Protein AF-A0A7W9DJN0-F1 (afdb_monomer)

Sequence (282 aa):
MKTRHIVLIVILVLVIIILGYLPIYLYRDQFDKSVRSNLQADWGTFGDYIGGLLNPFISLLTLLVTSYIAYILFTYESRRDAQSKEEGDVKSFMELYQFFMGIEFRAVRTMAWDILKKAIANDKYRDFIVKENYVSRYIGRQSRADVYREFKGVFYQKDHLIYSQEDNESAFLKQEAFDRNNVDILINFFQLLSFKNVPENYYKICDFYYDTWRPVLYWYATQLENAYLLLEENKRFNNPPNLLEALKKLDERFYKPEILAALKEEKIETHPIILHMQGKSL

Solvent-accessible surface area (backbone atoms only — not comparable to full-atom values): 15943 Å² total; per-residue (Å²): 114,72,69,63,54,53,53,51,51,54,52,51,54,51,52,51,51,48,64,62,45,48,56,57,51,54,49,49,71,76,62,74,60,101,62,85,77,88,52,69,66,62,55,50,55,50,49,51,51,48,45,64,65,45,47,63,55,51,52,51,49,51,48,54,53,50,53,50,52,50,52,53,49,52,54,50,50,56,50,50,53,51,51,53,48,48,54,49,38,43,50,56,49,50,51,51,51,52,47,58,72,29,76,71,39,44,52,35,51,53,34,21,50,53,49,52,38,51,24,63,52,28,69,70,52,31,55,49,61,51,37,66,78,40,76,55,38,72,60,83,55,76,50,73,68,52,53,43,69,69,43,45,77,78,62,61,49,100,84,41,76,85,55,68,57,80,92,45,62,71,60,50,56,52,49,52,53,53,35,48,53,23,38,54,54,52,49,52,48,51,41,56,59,41,68,60,74,56,67,61,67,55,52,73,70,53,82,78,57,52,82,73,45,46,53,59,51,51,51,51,32,49,50,45,50,52,56,40,71,73,33,69,63,27,59,74,76,45,79,81,79,58,55,55,61,24,50,54,52,38,46,67,50,71,41,57,73,74,55,46,56,57,60,71,73,56,59,53,83,72,32,69,71,48,31,50,45,52,71,44,83,131

Structure (mmCIF, N/CA/C/O backbone):
data_AF-A0A7W9DJN0-F1
#
_entry.id   AF-A0A7W9DJN0-F1
#
loop_
_atom_site.group_PDB
_atom_site.id
_atom_site.type_symbol
_atom_site.label_atom_id
_atom_site.label_alt_id
_atom_site.label_comp_id
_atom_site.label_asym_id
_atom_site.label_entity_id
_atom_site.label_seq_id
_atom_site.pdbx_PDB_ins_code
_atom_site.Cartn_x
_atom_site.Cartn_y
_atom_site.Cartn_z
_atom_site.occupancy
_atom_site.B_iso_or_equiv
_atom_site.auth_seq_id
_atom_site.auth_comp_id
_atom_site.auth_asym_id
_atom_site.auth_atom_id
_atom_site.pdbx_PDB_model_num
ATOM 1 N N . MET A 1 1 ? 30.795 -11.910 -30.107 1.00 54.22 1 MET A N 1
ATOM 2 C CA . MET A 1 1 ? 30.567 -10.515 -30.565 1.00 54.22 1 MET A CA 1
ATOM 3 C C . MET A 1 1 ? 31.571 -10.064 -31.631 1.00 54.22 1 MET A C 1
ATOM 5 O O . MET A 1 1 ? 31.130 -9.706 -32.712 1.00 54.22 1 MET A O 1
ATOM 9 N N . LYS A 1 2 ? 32.895 -10.159 -31.407 1.00 60.31 2 LYS A N 1
ATOM 10 C CA . LYS A 1 2 ? 33.940 -9.690 -32.351 1.00 60.31 2 LYS A CA 1
ATOM 11 C C . LYS A 1 2 ? 33.828 -10.225 -33.795 1.00 60.31 2 LYS A C 1
ATOM 13 O O . LYS A 1 2 ? 33.895 -9.435 -34.727 1.00 60.31 2 LYS A O 1
ATOM 18 N N . THR A 1 3 ? 33.568 -11.518 -33.999 1.00 73.38 3 THR A N 1
ATOM 19 C CA . THR A 1 3 ? 33.494 -12.116 -35.351 1.00 73.38 3 THR A CA 1
ATOM 20 C C . THR A 1 3 ? 32.329 -11.585 -36.195 1.00 73.38 3 THR A C 1
ATOM 22 O O . THR A 1 3 ? 32.488 -11.384 -37.393 1.00 73.38 3 THR A O 1
ATOM 25 N N . ARG A 1 4 ? 31.173 -11.284 -35.580 1.00 74.62 4 ARG A N 1
ATOM 26 C CA . ARG A 1 4 ? 30.009 -10.721 -36.294 1.00 74.62 4 ARG A CA 1
ATOM 27 C C . ARG A 1 4 ? 30.281 -9.302 -36.801 1.00 74.62 4 ARG A C 1
ATOM 29 O O . ARG A 1 4 ? 29.871 -8.968 -37.905 1.00 74.62 4 ARG A O 1
ATOM 36 N N . HIS A 1 5 ? 31.009 -8.497 -36.027 1.00 72.44 5 HIS A N 1
ATOM 37 C CA . HIS A 1 5 ? 31.396 -7.149 -36.447 1.00 72.44 5 HIS A CA 1
ATOM 38 C C . HIS A 1 5 ? 32.411 -7.173 -37.596 1.00 72.44 5 HIS A C 1
ATOM 40 O O . HIS A 1 5 ? 32.274 -6.392 -38.529 1.00 72.44 5 HIS A O 1
ATOM 46 N N . ILE A 1 6 ? 33.371 -8.105 -37.579 1.00 79.81 6 ILE A N 1
ATOM 47 C CA . ILE A 1 6 ? 34.353 -8.258 -38.667 1.00 79.81 6 ILE A CA 1
ATOM 48 C C . ILE A 1 6 ? 33.657 -8.635 -39.982 1.00 79.81 6 ILE A C 1
ATOM 50 O O . ILE A 1 6 ? 33.924 -8.022 -41.010 1.00 79.81 6 ILE A O 1
ATOM 54 N N . VAL A 1 7 ? 32.719 -9.586 -39.949 1.00 82.50 7 VAL A N 1
ATOM 55 C CA . VAL A 1 7 ? 31.955 -9.992 -41.142 1.00 82.50 7 VAL A CA 1
ATOM 56 C C . VAL A 1 7 ? 31.132 -8.830 -41.706 1.00 82.50 7 VAL A C 1
ATOM 58 O O . VAL A 1 7 ? 31.141 -8.610 -42.914 1.00 82.50 7 VAL A O 1
ATOM 61 N N . LEU A 1 8 ? 30.475 -8.041 -40.848 1.00 80.19 8 LEU A N 1
ATOM 62 C CA . LEU A 1 8 ? 29.722 -6.856 -41.276 1.00 80.19 8 LEU A CA 1
ATOM 63 C C . LEU A 1 8 ? 30.615 -5.805 -41.945 1.00 80.19 8 LEU A C 1
ATOM 65 O O . LEU A 1 8 ? 30.231 -5.249 -42.969 1.00 80.19 8 LEU A O 1
ATOM 69 N N . ILE A 1 9 ? 31.812 -5.564 -41.402 1.00 77.62 9 ILE A N 1
ATOM 70 C CA . ILE A 1 9 ? 32.779 -4.626 -41.986 1.00 77.62 9 ILE A CA 1
ATOM 71 C C . ILE A 1 9 ? 33.229 -5.108 -43.371 1.00 77.62 9 ILE A C 1
ATOM 73 O O . ILE A 1 9 ? 33.248 -4.318 -44.310 1.00 77.62 9 ILE A O 1
ATOM 77 N N . VAL A 1 10 ? 33.535 -6.400 -43.526 1.00 85.75 10 VAL A N 1
ATOM 78 C CA . VAL A 1 10 ? 33.936 -6.975 -44.823 1.00 85.75 10 VAL A CA 1
ATOM 79 C C . VAL A 1 10 ? 32.818 -6.844 -45.862 1.00 85.75 10 VAL A C 1
ATOM 81 O O . VAL A 1 10 ? 33.082 -6.435 -46.990 1.00 85.75 10 VAL A O 1
ATOM 84 N N . ILE A 1 11 ? 31.566 -7.124 -45.483 1.00 86.50 11 ILE A N 1
ATOM 85 C CA . ILE A 1 11 ? 30.403 -6.958 -46.368 1.00 86.50 11 ILE A CA 1
ATOM 86 C C . ILE A 1 11 ? 30.242 -5.490 -46.781 1.00 86.50 11 ILE A C 1
ATOM 88 O O . ILE A 1 11 ? 30.049 -5.209 -47.961 1.00 86.50 11 ILE A O 1
ATOM 92 N N . LEU A 1 12 ? 30.365 -4.552 -45.838 1.00 81.81 12 LEU A N 1
ATOM 93 C CA . LEU A 1 12 ? 30.246 -3.121 -46.118 1.00 81.81 12 LEU A CA 1
ATOM 94 C C . LEU A 1 12 ? 31.316 -2.647 -47.116 1.00 81.81 12 LEU A C 1
ATOM 96 O O . LEU A 1 12 ? 31.000 -1.934 -48.064 1.00 81.81 12 LEU A O 1
ATOM 100 N N . VAL A 1 13 ? 32.566 -3.090 -46.943 1.00 83.44 13 VAL A N 1
ATOM 101 C CA . VAL A 1 13 ? 33.673 -2.778 -47.861 1.00 83.44 13 VAL A CA 1
ATOM 102 C C . VAL A 1 13 ? 33.399 -3.327 -49.263 1.00 83.44 13 VAL A C 1
ATOM 104 O O . VAL A 1 13 ? 33.579 -2.608 -50.243 1.00 83.44 13 VAL A O 1
ATOM 107 N N . LEU A 1 14 ? 32.909 -4.565 -49.376 1.00 85.94 14 LEU A N 1
ATOM 108 C CA . LEU A 1 14 ? 32.552 -5.159 -50.667 1.00 85.94 14 LEU A CA 1
ATOM 109 C C . LEU A 1 14 ? 31.416 -4.399 -51.359 1.00 85.94 14 LEU A C 1
ATOM 111 O O . LEU A 1 14 ? 31.499 -4.146 -52.557 1.00 85.94 14 LEU A O 1
ATOM 115 N N . VAL A 1 15 ? 30.388 -3.985 -50.613 1.00 84.75 15 VAL A N 1
ATOM 116 C CA . VAL A 1 15 ? 29.284 -3.174 -51.149 1.00 84.75 15 VAL A CA 1
ATOM 117 C C . VAL A 1 15 ? 29.792 -1.828 -51.667 1.00 84.75 15 VAL A C 1
ATOM 119 O O . VAL A 1 15 ? 29.407 -1.425 -52.760 1.00 84.75 15 VAL A O 1
ATOM 122 N N . ILE A 1 16 ? 30.697 -1.161 -50.943 1.00 82.62 16 ILE A N 1
ATOM 123 C CA . ILE A 1 16 ? 31.307 0.103 -51.388 1.00 82.62 16 ILE A CA 1
ATOM 124 C C . ILE A 1 16 ? 32.111 -0.100 -52.678 1.00 82.62 16 ILE A C 1
ATOM 126 O O . ILE A 1 16 ? 31.994 0.703 -53.600 1.00 82.62 16 ILE A O 1
ATOM 130 N N . ILE A 1 17 ? 32.890 -1.182 -52.775 1.00 85.50 17 ILE A N 1
ATOM 131 C CA . ILE A 1 17 ? 33.668 -1.505 -53.981 1.00 85.50 17 ILE A CA 1
ATOM 132 C C . ILE A 1 17 ? 32.739 -1.763 -55.174 1.00 85.50 17 ILE A C 1
ATOM 134 O O . ILE A 1 17 ? 32.971 -1.227 -56.256 1.00 85.50 17 ILE A O 1
ATOM 138 N N . ILE A 1 18 ? 31.671 -2.544 -54.980 1.00 86.38 18 ILE A N 1
ATOM 139 C CA . ILE A 1 18 ? 30.698 -2.863 -56.033 1.00 86.38 18 ILE A CA 1
ATOM 140 C C . ILE A 1 18 ? 29.963 -1.602 -56.486 1.00 86.38 18 ILE A C 1
ATOM 142 O O . ILE A 1 18 ? 29.908 -1.333 -57.684 1.00 86.38 18 ILE A O 1
ATOM 146 N N . LEU A 1 19 ? 29.439 -0.807 -55.549 1.00 82.75 19 LEU A N 1
ATOM 147 C CA . LEU A 1 19 ? 28.748 0.441 -55.867 1.00 82.75 19 LEU A CA 1
ATOM 148 C C . LEU A 1 19 ? 29.693 1.455 -56.517 1.00 82.75 19 LEU A C 1
ATOM 150 O O . LEU A 1 19 ? 29.270 2.157 -57.418 1.00 82.75 19 LEU A O 1
ATOM 154 N N . GLY A 1 20 ? 30.972 1.513 -56.142 1.00 81.56 20 GLY A N 1
ATOM 155 C CA . GLY A 1 20 ? 31.941 2.396 -56.795 1.00 81.56 20 GLY A CA 1
ATOM 156 C C . GLY A 1 20 ? 32.310 1.957 -58.217 1.00 81.56 20 GLY A C 1
ATOM 157 O O . GLY A 1 20 ? 32.465 2.794 -59.104 1.00 81.56 20 GLY A O 1
ATOM 158 N N . TYR A 1 21 ? 32.437 0.649 -58.454 1.00 85.12 21 TYR A N 1
ATOM 159 C CA . TYR A 1 21 ? 32.881 0.105 -59.741 1.00 85.12 21 TYR A CA 1
ATOM 160 C C . TYR A 1 21 ? 31.752 -0.029 -60.771 1.00 85.12 21 TYR A C 1
ATOM 162 O O . TYR A 1 21 ? 31.971 0.209 -61.959 1.00 85.12 21 TYR A O 1
ATOM 170 N N . LEU A 1 22 ? 30.540 -0.385 -60.337 1.00 84.44 22 LEU A N 1
ATOM 171 C CA . LEU A 1 22 ? 29.404 -0.657 -61.222 1.00 84.44 22 LEU A CA 1
ATOM 172 C C . LEU A 1 22 ? 29.040 0.530 -62.143 1.00 84.44 22 LEU A C 1
ATOM 174 O O . LEU A 1 22 ? 28.906 0.307 -63.345 1.00 84.44 22 LEU A O 1
ATOM 178 N N . PRO A 1 23 ? 28.944 1.786 -61.665 1.00 83.62 23 PRO A N 1
ATOM 179 C CA . PRO A 1 23 ? 28.668 2.941 -62.516 1.00 83.62 23 PRO A CA 1
ATOM 180 C C . PRO A 1 23 ? 29.756 3.177 -63.571 1.00 83.62 23 PRO A C 1
ATOM 182 O O . PRO A 1 23 ? 29.447 3.512 -64.712 1.00 83.62 23 PRO A O 1
ATOM 185 N N . ILE A 1 24 ? 31.025 2.957 -63.207 1.00 83.81 24 ILE A N 1
ATOM 186 C CA . ILE A 1 24 ? 32.178 3.084 -64.111 1.00 83.81 24 ILE A CA 1
ATOM 187 C C . ILE A 1 24 ? 32.116 2.007 -65.199 1.00 83.81 24 ILE A C 1
ATOM 189 O O . ILE A 1 24 ? 32.347 2.299 -66.372 1.00 83.81 24 ILE A O 1
ATOM 193 N N . TYR A 1 25 ? 31.785 0.772 -64.817 1.00 85.88 25 TYR A N 1
ATOM 194 C CA . TYR A 1 25 ? 31.609 -0.340 -65.746 1.00 85.88 25 TYR A CA 1
ATOM 195 C C . TYR A 1 25 ? 30.463 -0.076 -66.732 1.00 85.88 25 TYR A C 1
ATOM 197 O O . TYR A 1 25 ? 30.690 -0.128 -67.938 1.00 85.88 25 TYR A O 1
ATOM 205 N N . LEU A 1 26 ? 29.275 0.288 -66.234 1.00 84.19 26 LEU A N 1
ATOM 206 C CA . LEU A 1 26 ? 28.103 0.587 -67.066 1.00 84.19 26 LEU A CA 1
ATOM 207 C C . LEU A 1 26 ? 28.346 1.773 -68.008 1.00 84.19 26 LEU A C 1
ATOM 209 O O . LEU A 1 26 ? 27.919 1.747 -69.158 1.00 84.19 26 LEU A O 1
ATOM 213 N N . TYR A 1 27 ? 29.065 2.802 -67.547 1.00 84.12 27 TYR A N 1
ATOM 214 C CA . TYR A 1 27 ? 29.444 3.929 -68.398 1.00 84.12 27 TYR A CA 1
ATOM 215 C C . TYR A 1 27 ? 30.379 3.493 -69.533 1.00 84.12 27 TYR A C 1
ATOM 217 O O . TYR A 1 27 ? 30.187 3.881 -70.683 1.00 84.12 27 TYR A O 1
ATOM 225 N N . ARG A 1 28 ? 31.389 2.670 -69.225 1.00 82.06 28 ARG A N 1
ATOM 226 C CA . ARG A 1 28 ? 32.335 2.175 -70.230 1.00 82.06 28 ARG A CA 1
ATOM 227 C C . ARG A 1 28 ? 31.662 1.265 -71.258 1.00 82.06 28 ARG A C 1
ATOM 229 O O . ARG A 1 28 ? 31.979 1.383 -72.433 1.00 82.06 28 ARG A O 1
ATOM 236 N N . ASP A 1 29 ? 30.769 0.387 -70.812 1.00 82.50 29 ASP A N 1
ATOM 237 C CA . ASP A 1 29 ? 30.026 -0.536 -71.676 1.00 82.50 29 ASP A CA 1
ATOM 238 C C . ASP A 1 29 ? 29.116 0.216 -72.662 1.00 82.50 29 ASP A C 1
ATOM 240 O O . ASP A 1 29 ? 29.114 -0.061 -73.858 1.00 82.50 29 ASP A O 1
ATOM 244 N N . GLN A 1 30 ? 28.407 1.243 -72.182 1.00 82.00 30 GLN A N 1
ATOM 245 C CA . GLN A 1 30 ? 27.425 1.968 -72.989 1.00 82.00 30 GLN A CA 1
ATOM 246 C C . GLN A 1 30 ? 28.033 3.048 -73.904 1.00 82.00 30 GLN A C 1
ATOM 248 O O . GLN A 1 30 ? 27.465 3.351 -74.955 1.00 82.00 30 GLN A O 1
ATOM 253 N N . PHE A 1 31 ? 29.152 3.670 -73.513 1.00 79.50 31 PHE A N 1
ATOM 254 C CA . PHE A 1 31 ? 29.694 4.870 -74.175 1.00 79.50 31 PHE A CA 1
ATOM 255 C C . PHE A 1 31 ? 31.085 4.677 -74.799 1.00 79.50 31 PHE A C 1
ATOM 257 O O . PHE A 1 31 ? 31.778 5.667 -75.042 1.00 79.50 31 PHE A O 1
ATOM 264 N N . ASP A 1 32 ? 31.491 3.430 -75.061 1.00 64.62 32 ASP A N 1
ATOM 265 C CA . ASP A 1 32 ? 32.843 3.017 -75.462 1.00 64.62 32 ASP A CA 1
ATOM 266 C C . ASP A 1 32 ? 33.505 3.932 -76.516 1.00 64.62 32 ASP A C 1
ATOM 268 O O . ASP A 1 32 ? 33.290 3.842 -77.727 1.00 64.62 32 ASP A O 1
ATOM 272 N N . LYS A 1 33 ? 34.349 4.841 -76.023 1.00 58.53 33 LYS A N 1
ATOM 273 C CA . LYS A 1 33 ? 35.319 5.613 -76.798 1.00 58.53 33 LYS A CA 1
ATOM 274 C C . LYS A 1 33 ? 36.638 5.513 -76.053 1.00 58.53 33 LYS A C 1
ATOM 276 O O . LYS A 1 33 ? 36.805 6.067 -74.971 1.00 58.53 33 LYS A O 1
ATOM 281 N N . SER A 1 34 ? 37.594 4.808 -76.637 1.00 57.84 34 SER A N 1
ATOM 282 C CA . SER A 1 34 ? 38.906 4.470 -76.071 1.00 57.84 34 SER A CA 1
ATOM 283 C C . SER A 1 34 ? 39.867 5.660 -75.868 1.00 57.84 34 SER A C 1
ATOM 285 O O . SER A 1 34 ? 41.070 5.463 -75.696 1.00 57.84 34 SER A O 1
ATOM 287 N N . VAL A 1 35 ? 39.365 6.900 -75.839 1.00 60.56 35 VAL A N 1
ATOM 288 C CA . VAL A 1 35 ? 40.154 8.130 -75.687 1.00 60.56 35 VAL A CA 1
ATOM 289 C C . VAL A 1 35 ? 39.670 8.896 -74.457 1.00 60.56 35 VAL A C 1
ATOM 291 O O . VAL A 1 35 ? 38.504 9.270 -74.364 1.00 60.56 35 VAL A O 1
ATOM 294 N N . ARG A 1 36 ? 40.575 9.146 -73.501 1.00 69.81 36 ARG A N 1
ATOM 295 C CA . ARG A 1 36 ? 40.301 10.026 -72.352 1.00 69.81 36 ARG A CA 1
ATOM 296 C C . ARG A 1 36 ? 39.992 11.432 -72.867 1.00 69.81 36 ARG A C 1
ATOM 298 O O . ARG A 1 36 ? 40.789 11.977 -73.628 1.00 69.81 36 ARG A O 1
ATOM 305 N N . SER A 1 37 ? 38.872 12.020 -72.449 1.00 78.12 37 SER A N 1
ATOM 306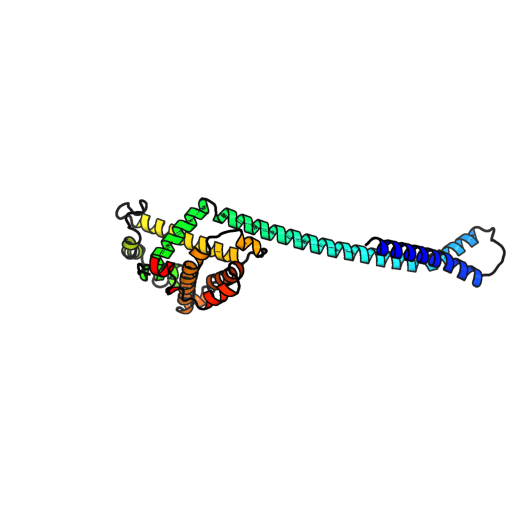 C CA . SER A 1 37 ? 38.567 13.399 -72.834 1.00 78.12 37 SER A CA 1
ATOM 307 C C . SER A 1 37 ? 39.512 14.380 -72.136 1.00 78.12 37 SER A C 1
ATOM 309 O O . SER A 1 37 ? 39.750 14.282 -70.929 1.00 78.12 37 SER A O 1
ATOM 311 N N . ASN A 1 38 ? 40.026 15.339 -72.907 1.00 81.62 38 ASN A N 1
ATOM 312 C CA . ASN A 1 38 ? 40.804 16.475 -72.407 1.00 81.62 38 ASN A CA 1
ATOM 313 C C . ASN A 1 38 ? 39.913 17.688 -72.080 1.00 81.62 38 ASN A C 1
ATOM 315 O O . ASN A 1 38 ? 40.419 18.711 -71.624 1.00 81.62 38 ASN A O 1
ATOM 319 N N . LEU A 1 39 ? 38.600 17.600 -72.328 1.00 84.69 39 LEU A N 1
ATOM 320 C CA . LEU A 1 39 ? 37.647 18.664 -72.033 1.00 84.69 39 LEU A CA 1
ATOM 321 C C . LEU A 1 39 ? 37.071 18.472 -70.629 1.00 84.69 39 LEU A C 1
ATOM 323 O O . LEU A 1 39 ? 36.492 17.437 -70.310 1.00 84.69 39 LEU A O 1
ATOM 327 N N . GLN A 1 40 ? 37.190 19.501 -69.791 1.00 82.56 40 GLN A N 1
ATOM 328 C CA . GLN A 1 40 ? 36.660 19.493 -68.424 1.00 82.56 40 GLN A CA 1
ATOM 329 C C . GLN A 1 40 ? 35.135 19.291 -68.377 1.00 82.56 40 GLN A C 1
ATOM 331 O O . GLN A 1 40 ? 34.634 18.662 -67.449 1.00 82.56 40 GLN A O 1
ATOM 336 N N . ALA A 1 41 ? 34.404 19.797 -69.376 1.00 84.62 41 ALA A N 1
ATOM 337 C CA . ALA A 1 41 ? 32.947 19.676 -69.450 1.00 84.62 41 ALA A CA 1
ATOM 338 C C . ALA A 1 41 ? 32.480 18.207 -69.462 1.00 84.62 41 ALA A C 1
ATOM 340 O O . ALA A 1 41 ? 31.550 17.860 -68.737 1.00 84.62 41 ALA A O 1
ATOM 341 N N . ASP A 1 42 ? 33.183 17.333 -70.189 1.00 81.62 42 ASP A N 1
ATOM 342 C CA . ASP A 1 42 ? 32.839 15.909 -70.297 1.00 81.62 42 ASP A CA 1
ATOM 343 C C . ASP A 1 42 ? 33.010 15.175 -68.957 1.00 81.62 42 ASP A C 1
ATOM 345 O O . ASP A 1 42 ? 32.223 14.293 -68.612 1.00 81.62 42 ASP A O 1
ATOM 349 N N . TRP A 1 43 ? 34.008 15.574 -68.160 1.00 81.75 43 TRP A N 1
ATOM 350 C CA . TRP A 1 43 ? 34.203 15.062 -66.801 1.00 81.75 43 TRP A CA 1
ATOM 351 C C . TRP A 1 43 ? 33.108 15.530 -65.838 1.00 81.75 43 TRP A C 1
ATOM 353 O O . TRP A 1 43 ? 32.740 14.780 -64.935 1.00 81.75 43 TRP A O 1
ATOM 363 N N . GLY A 1 44 ? 32.564 16.734 -66.048 1.00 82.44 44 GLY A N 1
ATOM 364 C CA . GLY A 1 44 ? 31.388 17.225 -65.328 1.00 82.44 44 GLY A CA 1
ATOM 365 C C . GLY A 1 44 ? 30.161 16.355 -65.594 1.00 82.44 44 GLY A C 1
ATOM 366 O O . GLY A 1 44 ? 29.577 15.820 -64.658 1.00 82.44 44 GLY A O 1
ATOM 367 N N . THR A 1 45 ? 29.841 16.105 -66.868 1.00 85.88 45 THR A N 1
ATOM 368 C CA . THR A 1 45 ? 28.704 15.251 -67.258 1.00 85.88 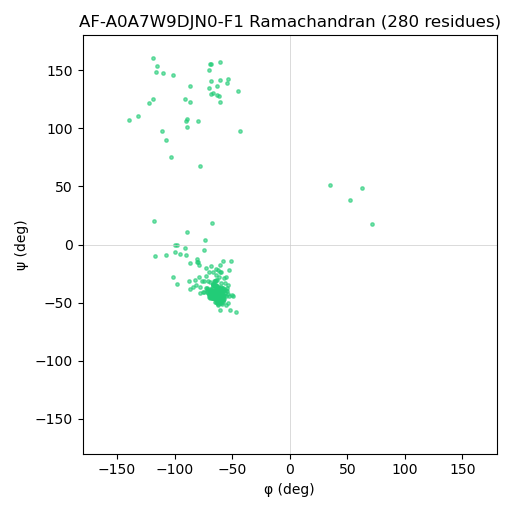45 THR A CA 1
ATOM 369 C C . THR A 1 45 ? 28.867 13.798 -66.799 1.00 85.88 45 THR A C 1
ATOM 371 O O . THR A 1 45 ? 27.898 13.164 -66.381 1.00 85.88 45 THR A O 1
ATOM 374 N N . PHE A 1 46 ? 30.091 13.260 -66.820 1.00 83.50 46 PHE A N 1
ATOM 375 C CA . PHE A 1 46 ? 30.384 11.956 -66.221 1.00 83.50 46 PHE A CA 1
ATOM 376 C C . PHE A 1 46 ? 30.125 11.957 -64.708 1.00 83.50 46 PHE A C 1
ATOM 378 O O . PHE A 1 46 ? 29.477 11.047 -64.193 1.00 83.50 46 PHE A O 1
ATOM 385 N N . GLY A 1 47 ? 30.583 12.992 -63.999 1.00 82.31 47 GLY A N 1
ATOM 386 C CA . GLY A 1 47 ? 30.304 13.182 -62.577 1.00 82.31 47 GLY A CA 1
ATOM 387 C C . GLY A 1 47 ? 28.805 13.220 -62.271 1.00 82.31 47 GLY A C 1
ATOM 388 O O . GLY A 1 47 ? 28.369 12.561 -61.328 1.00 82.31 47 GLY A O 1
ATOM 389 N N . ASP A 1 48 ? 28.015 13.895 -63.108 1.00 86.06 48 ASP A N 1
ATOM 390 C CA . ASP A 1 48 ? 26.555 13.958 -62.979 1.00 86.06 48 ASP A CA 1
ATOM 391 C C . ASP A 1 48 ? 25.890 12.590 -63.187 1.00 86.06 48 ASP A C 1
ATOM 393 O O . ASP A 1 48 ? 24.971 12.238 -62.452 1.00 86.06 48 ASP A O 1
ATOM 397 N N . TYR A 1 49 ? 26.371 11.780 -64.135 1.00 86.50 49 TYR A N 1
ATOM 398 C CA . TYR A 1 49 ? 25.886 10.410 -64.341 1.00 86.50 49 TYR A CA 1
ATOM 399 C C . TYR A 1 49 ? 26.178 9.511 -63.130 1.00 86.50 49 TYR A C 1
ATOM 401 O O . TYR A 1 49 ? 25.282 8.840 -62.613 1.00 86.50 49 TYR A O 1
ATOM 409 N N . ILE A 1 50 ? 27.426 9.523 -62.648 1.00 84.38 50 ILE A N 1
ATOM 410 C CA . ILE A 1 50 ? 27.845 8.734 -61.483 1.00 84.38 50 ILE A CA 1
ATOM 411 C C . ILE A 1 50 ? 27.074 9.185 -60.236 1.00 84.38 50 ILE A C 1
ATOM 413 O O . ILE A 1 50 ? 26.544 8.350 -59.504 1.00 84.38 50 ILE A O 1
ATOM 417 N N . GLY A 1 51 ? 26.968 10.497 -60.016 1.00 81.88 51 GLY A N 1
ATOM 418 C CA . GLY A 1 51 ? 26.205 11.084 -58.919 1.00 81.88 51 GLY A CA 1
ATOM 419 C C . GLY A 1 51 ? 24.715 10.758 -59.013 1.00 81.88 51 GLY A C 1
ATOM 420 O O . GLY A 1 51 ? 24.121 10.336 -58.027 1.00 81.88 51 GLY A O 1
ATOM 421 N N . GLY A 1 52 ? 24.116 10.865 -60.198 1.00 84.38 52 GLY A N 1
ATOM 422 C CA . GLY A 1 52 ? 22.715 10.520 -60.442 1.00 84.38 52 GLY A CA 1
ATOM 423 C C . GLY A 1 52 ? 22.402 9.051 -60.159 1.00 84.38 52 GLY A C 1
ATOM 424 O O . GLY A 1 52 ? 21.344 8.752 -59.607 1.00 84.38 52 GLY A O 1
ATOM 425 N N . LEU A 1 53 ? 23.334 8.142 -60.466 1.00 83.69 53 LEU A N 1
ATOM 426 C CA . LEU A 1 53 ? 23.172 6.716 -60.189 1.00 83.69 53 LEU A CA 1
ATOM 427 C C . LEU A 1 53 ? 23.415 6.379 -58.712 1.00 83.69 53 LEU A C 1
ATOM 429 O O . LEU A 1 53 ? 22.665 5.591 -58.148 1.00 83.69 53 LEU A O 1
ATOM 433 N N . LEU A 1 54 ? 24.434 6.964 -58.075 1.00 84.06 54 LEU A N 1
ATOM 434 C CA . LEU A 1 54 ? 24.823 6.633 -56.698 1.00 84.06 54 LEU A CA 1
ATOM 435 C C . LEU A 1 54 ? 23.986 7.328 -55.627 1.00 84.06 54 LEU A C 1
ATOM 437 O O . LEU A 1 54 ? 23.722 6.723 -54.587 1.00 84.06 54 LEU A O 1
ATOM 441 N N . ASN A 1 55 ? 23.554 8.567 -55.859 1.00 86.12 55 ASN A N 1
ATOM 442 C CA . ASN A 1 55 ? 22.857 9.362 -54.849 1.00 86.12 55 ASN A CA 1
ATOM 443 C C . ASN A 1 55 ? 21.594 8.674 -54.300 1.00 86.12 55 ASN A C 1
ATOM 445 O O . ASN A 1 55 ? 21.464 8.638 -53.080 1.00 86.12 55 ASN A O 1
ATOM 449 N N . PRO A 1 56 ? 20.708 8.051 -55.106 1.00 86.12 56 PRO A N 1
ATOM 450 C CA . PRO A 1 56 ? 19.556 7.319 -54.575 1.00 86.12 56 PRO A CA 1
ATOM 451 C C . PRO A 1 56 ? 19.938 6.180 -53.618 1.00 86.12 56 PRO A C 1
ATOM 453 O O . PRO A 1 56 ? 19.288 5.998 -52.588 1.00 86.12 56 PRO A O 1
ATOM 456 N N . PHE A 1 57 ? 21.015 5.441 -53.912 1.00 81.50 57 PHE A N 1
ATOM 457 C CA . PHE A 1 57 ? 21.505 4.369 -53.037 1.00 81.50 57 PHE A CA 1
ATOM 458 C C . PHE A 1 57 ? 22.141 4.920 -51.767 1.00 81.50 57 PHE A C 1
ATOM 460 O O . PHE A 1 57 ? 21.903 4.379 -50.689 1.00 81.50 57 PHE A O 1
ATOM 467 N N . ILE A 1 58 ? 22.916 6.002 -51.877 1.00 83.94 58 ILE A N 1
ATOM 468 C CA . ILE A 1 58 ? 23.503 6.683 -50.720 1.00 83.94 58 ILE A CA 1
ATOM 469 C C . ILE A 1 58 ? 22.386 7.216 -49.821 1.00 83.94 58 ILE A C 1
ATOM 471 O O . ILE A 1 58 ? 22.398 6.937 -48.629 1.00 83.94 58 ILE A O 1
ATOM 475 N N . SER A 1 59 ? 21.380 7.898 -50.374 1.00 84.50 59 SER A N 1
ATOM 476 C CA . SER A 1 59 ? 20.234 8.406 -49.613 1.00 84.50 59 SER A CA 1
ATOM 477 C C . SER A 1 59 ? 19.437 7.285 -48.944 1.00 84.50 59 SER A C 1
ATOM 479 O O . SER A 1 59 ? 19.090 7.408 -47.769 1.00 84.50 59 SER A O 1
ATOM 481 N N . LEU A 1 60 ? 19.191 6.170 -49.644 1.00 83.19 60 LEU A N 1
ATOM 482 C CA . LEU A 1 60 ? 18.534 4.998 -49.061 1.00 83.19 60 LEU A CA 1
ATOM 483 C C . LEU A 1 60 ? 19.373 4.391 -47.927 1.00 83.19 60 LEU A C 1
ATOM 485 O O . LEU A 1 60 ? 18.837 4.072 -46.868 1.00 83.19 60 LEU A O 1
ATOM 489 N N . LEU A 1 61 ? 20.688 4.268 -48.116 1.00 82.06 61 LEU A N 1
ATOM 490 C CA . LEU A 1 61 ? 21.600 3.764 -47.093 1.00 82.06 61 LEU A CA 1
ATOM 491 C C . LEU A 1 61 ? 21.626 4.685 -45.869 1.00 82.06 61 LEU A C 1
ATOM 493 O O . LEU A 1 61 ? 21.535 4.203 -44.741 1.00 82.06 61 LEU A O 1
ATOM 497 N N . THR A 1 62 ? 21.703 6.000 -46.075 1.00 86.69 62 THR A N 1
ATOM 498 C CA . THR A 1 62 ? 21.644 6.996 -45.003 1.00 86.69 62 THR A CA 1
ATOM 499 C C . THR A 1 62 ? 20.338 6.881 -44.228 1.00 86.69 62 THR A C 1
ATOM 501 O O . THR A 1 62 ? 20.375 6.872 -42.998 1.00 86.69 62 THR A O 1
ATOM 504 N N . LEU A 1 63 ? 19.198 6.732 -44.910 1.00 89.44 63 LEU A N 1
ATOM 505 C CA . LEU A 1 63 ? 17.910 6.507 -44.258 1.00 89.44 63 LEU A CA 1
ATOM 506 C C . LEU A 1 63 ? 17.930 5.230 -43.409 1.00 89.44 63 LEU A C 1
ATOM 508 O O . LEU A 1 63 ? 17.611 5.293 -42.227 1.00 89.44 63 LEU A O 1
ATOM 512 N N . LEU A 1 64 ? 18.370 4.096 -43.966 1.00 83.31 64 LEU A N 1
ATOM 513 C CA . LEU A 1 64 ? 18.430 2.817 -43.247 1.00 83.31 64 LEU A CA 1
ATOM 514 C C . LEU A 1 64 ? 19.332 2.883 -42.009 1.00 83.31 64 LEU A C 1
ATOM 516 O O . LEU A 1 64 ? 18.943 2.424 -40.935 1.00 83.31 64 LEU A O 1
ATOM 520 N N . VAL A 1 65 ? 20.520 3.478 -42.138 1.00 84.94 65 VAL A N 1
ATOM 521 C CA . VAL A 1 65 ? 21.450 3.670 -41.017 1.00 84.94 65 VAL A CA 1
ATOM 522 C C . VAL A 1 65 ? 20.827 4.572 -39.956 1.00 84.94 65 VAL A C 1
ATOM 524 O O . VAL A 1 65 ? 20.872 4.243 -38.773 1.00 84.94 65 VAL A O 1
ATOM 527 N N . THR A 1 66 ? 20.199 5.673 -40.367 1.00 90.50 66 THR A N 1
ATOM 528 C CA . THR A 1 66 ? 19.564 6.623 -39.444 1.00 90.50 66 THR A CA 1
ATOM 529 C C . THR A 1 66 ? 18.395 5.970 -38.707 1.00 90.50 66 THR A C 1
ATOM 531 O O . THR A 1 66 ? 18.314 6.069 -37.485 1.00 90.50 66 THR A O 1
ATOM 534 N N . SER A 1 67 ? 17.535 5.227 -39.410 1.00 88.88 67 SER A N 1
ATOM 535 C CA . SER A 1 67 ? 16.443 4.452 -38.811 1.00 88.88 67 SER A CA 1
ATOM 536 C C . SER A 1 67 ? 16.952 3.379 -37.846 1.00 88.88 67 SER A C 1
ATOM 538 O O . SER A 1 67 ? 16.369 3.188 -36.782 1.00 88.88 67 SER A O 1
ATOM 540 N N . TYR A 1 68 ? 18.057 2.702 -38.169 1.00 87.06 68 TYR A N 1
ATOM 541 C CA . TYR A 1 68 ? 18.665 1.707 -37.285 1.00 87.06 68 TYR A CA 1
ATOM 542 C C . TYR A 1 68 ? 19.247 2.331 -36.009 1.00 87.06 68 TYR A C 1
ATOM 544 O O . TYR A 1 68 ? 19.023 1.814 -34.914 1.00 87.06 68 TYR A O 1
ATOM 552 N N . ILE A 1 69 ? 19.946 3.465 -36.129 1.00 91.44 69 ILE A N 1
ATOM 553 C CA . ILE A 1 69 ? 20.440 4.226 -34.972 1.00 91.44 69 ILE A CA 1
ATOM 554 C C . ILE A 1 69 ? 19.263 4.682 -34.105 1.00 91.44 69 ILE A C 1
ATOM 556 O O . ILE A 1 69 ? 19.300 4.487 -32.892 1.00 91.44 69 ILE A O 1
ATOM 560 N N . ALA A 1 70 ? 18.202 5.219 -34.716 1.00 93.19 70 ALA A N 1
ATOM 561 C CA . ALA A 1 70 ? 16.996 5.6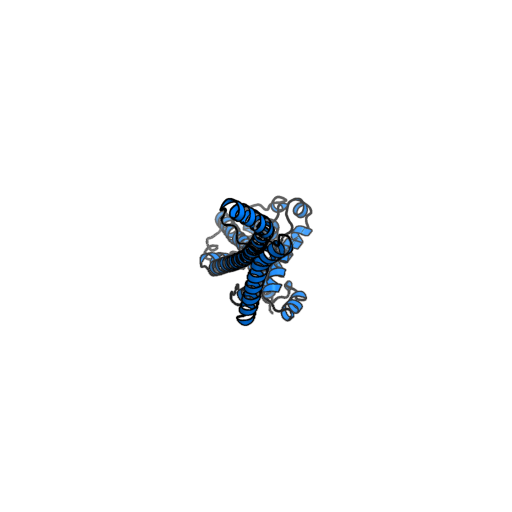35 -34.004 1.00 93.19 70 ALA A CA 1
ATOM 562 C C . ALA A 1 70 ? 16.335 4.462 -33.260 1.00 93.19 70 ALA A C 1
ATOM 564 O O . ALA A 1 70 ? 15.967 4.603 -32.098 1.00 93.19 70 ALA A O 1
ATOM 565 N N . TYR A 1 71 ? 16.252 3.282 -33.883 1.00 93.50 71 TYR A N 1
ATOM 566 C CA . TYR A 1 71 ? 15.732 2.072 -33.243 1.00 93.50 71 TYR A CA 1
ATOM 567 C C . TYR A 1 71 ? 16.576 1.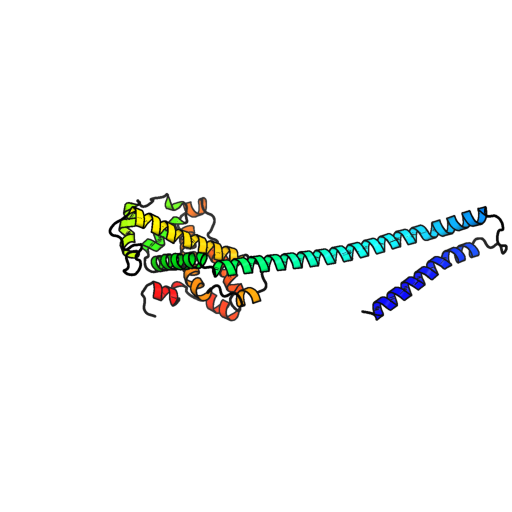626 -32.037 1.00 93.50 71 TYR A C 1
ATOM 569 O O . TYR A 1 71 ? 16.028 1.289 -30.981 1.00 93.50 71 TYR A O 1
ATOM 577 N N . ILE A 1 72 ? 17.909 1.641 -32.165 1.00 92.06 72 ILE A N 1
ATOM 578 C CA . ILE A 1 72 ? 18.810 1.336 -31.043 1.00 92.06 72 ILE A CA 1
ATOM 579 C C . ILE A 1 72 ? 18.609 2.346 -29.914 1.00 92.06 72 ILE A C 1
ATOM 581 O O . ILE A 1 72 ? 18.485 1.935 -28.760 1.00 92.06 72 ILE A O 1
ATOM 585 N N . LEU A 1 73 ? 18.569 3.641 -30.240 1.00 93.12 73 LEU A N 1
ATOM 586 C CA . LEU A 1 73 ? 18.416 4.709 -29.258 1.00 93.12 73 LEU A CA 1
ATOM 587 C C . LEU A 1 73 ? 17.088 4.575 -28.508 1.00 93.12 73 LEU A C 1
ATOM 589 O O . LEU A 1 73 ? 17.093 4.533 -27.283 1.00 93.12 73 LEU A O 1
ATOM 593 N N . PHE A 1 74 ? 15.985 4.374 -29.230 1.00 94.12 74 PHE A N 1
ATOM 594 C CA . PHE A 1 74 ? 14.663 4.141 -28.650 1.00 94.12 74 PHE A CA 1
ATOM 595 C C . PHE A 1 74 ? 14.647 2.935 -27.698 1.00 94.12 74 PHE A C 1
ATOM 597 O O . PHE A 1 74 ? 14.096 2.993 -26.598 1.00 94.12 74 PHE A O 1
ATOM 604 N N . THR A 1 75 ? 15.292 1.834 -28.096 1.00 91.25 75 THR A N 1
ATOM 605 C CA . THR A 1 75 ? 15.392 0.629 -27.259 1.00 91.25 75 THR A CA 1
ATOM 606 C C . THR A 1 75 ? 16.226 0.885 -26.003 1.00 91.25 75 THR A C 1
ATOM 608 O O . THR A 1 75 ? 15.901 0.381 -24.928 1.00 91.25 75 THR A O 1
ATOM 611 N N . TYR A 1 76 ? 17.311 1.650 -26.125 1.00 92.38 76 TYR A N 1
ATOM 612 C CA . TYR A 1 76 ? 18.168 2.015 -25.002 1.00 92.38 76 TYR A CA 1
ATOM 613 C C . TYR A 1 76 ? 17.446 2.937 -24.012 1.00 92.38 76 TYR A C 1
ATOM 615 O O . TYR A 1 76 ? 17.473 2.675 -22.812 1.00 92.38 76 TYR A O 1
ATOM 623 N N . GLU A 1 77 ? 16.753 3.963 -24.508 1.00 92.81 77 GLU A N 1
ATOM 624 C CA . GLU A 1 77 ? 15.946 4.878 -23.694 1.00 92.81 77 GLU A CA 1
ATOM 625 C C . GLU A 1 77 ? 14.831 4.132 -22.964 1.00 92.81 77 GLU A C 1
ATOM 627 O O . GLU A 1 77 ? 14.741 4.229 -21.746 1.00 92.81 77 GLU A O 1
ATOM 632 N N . SER A 1 78 ? 14.087 3.270 -23.662 1.00 92.31 78 SER A N 1
ATOM 633 C CA . SER A 1 78 ? 13.027 2.455 -23.049 1.00 92.31 78 SER A CA 1
ATOM 634 C C . SER A 1 78 ? 13.543 1.583 -21.895 1.00 92.31 78 SER A C 1
ATOM 636 O O . SER A 1 78 ? 12.871 1.426 -20.877 1.00 92.31 78 SER A O 1
ATOM 638 N N . ARG A 1 79 ? 14.751 1.015 -22.028 1.00 92.19 79 ARG A N 1
ATOM 639 C CA . ARG A 1 79 ? 15.389 0.230 -20.955 1.00 92.19 79 ARG A CA 1
ATOM 640 C C . ARG A 1 79 ? 15.831 1.104 -19.789 1.00 92.19 79 ARG A C 1
ATOM 642 O O . ARG A 1 79 ? 15.638 0.714 -18.643 1.00 92.19 79 ARG A O 1
ATOM 649 N N . ARG A 1 80 ? 16.416 2.268 -20.076 1.00 92.62 80 ARG A N 1
ATOM 650 C CA . ARG A 1 80 ? 16.845 3.225 -19.051 1.00 92.62 80 ARG A CA 1
ATOM 651 C C . ARG A 1 80 ? 15.653 3.756 -18.258 1.00 92.62 80 ARG A C 1
ATOM 653 O O . ARG A 1 80 ? 15.741 3.848 -17.041 1.00 92.62 80 ARG A O 1
ATOM 660 N N . ASP A 1 81 ? 14.546 4.056 -18.924 1.00 93.38 81 ASP A N 1
ATOM 661 C CA . ASP A 1 81 ? 13.331 4.556 -18.281 1.00 93.38 81 ASP A CA 1
ATOM 662 C C . ASP A 1 81 ? 12.679 3.471 -17.415 1.00 93.38 81 ASP A C 1
ATOM 664 O O . ASP A 1 81 ? 12.249 3.749 -16.296 1.00 93.38 81 ASP A O 1
ATOM 668 N N . ALA A 1 82 ? 12.676 2.214 -17.879 1.00 90.94 82 ALA A N 1
ATOM 669 C CA . ALA A 1 82 ? 12.243 1.075 -17.070 1.00 90.94 82 ALA A CA 1
ATOM 670 C C . ALA A 1 82 ? 13.114 0.897 -15.814 1.00 90.94 82 ALA A C 1
ATOM 672 O O . ALA A 1 82 ? 12.574 0.748 -14.720 1.00 90.94 82 ALA A O 1
ATOM 673 N N . GLN A 1 83 ? 14.442 0.981 -15.955 1.00 91.00 83 GLN A N 1
ATOM 674 C CA . GLN A 1 83 ? 15.370 0.901 -14.825 1.00 91.00 83 GLN A CA 1
ATOM 675 C C . GLN A 1 83 ? 15.185 2.074 -13.851 1.00 91.00 83 GLN A C 1
ATOM 677 O O . GLN A 1 83 ? 15.106 1.867 -12.646 1.00 91.00 83 GLN A O 1
ATOM 682 N N . SER A 1 84 ? 15.064 3.305 -14.354 1.00 92.00 84 SER A N 1
ATOM 683 C CA . SER A 1 84 ? 14.851 4.488 -13.513 1.00 92.00 84 SER A CA 1
ATOM 684 C C . SER A 1 84 ? 13.521 4.420 -12.759 1.00 92.00 84 SER A C 1
ATOM 686 O O . SER A 1 84 ? 13.449 4.829 -11.599 1.00 92.00 84 SER A O 1
ATOM 688 N N . LYS A 1 85 ? 12.478 3.862 -13.386 1.00 91.62 85 LYS A N 1
ATOM 689 C CA . LYS A 1 85 ? 11.200 3.592 -12.727 1.00 91.62 85 LYS A CA 1
ATOM 690 C C . LYS A 1 85 ? 11.349 2.552 -11.616 1.00 91.62 85 LYS A C 1
ATOM 692 O O . LYS A 1 85 ? 10.864 2.795 -10.518 1.00 91.62 85 LYS A O 1
ATOM 697 N N . GLU A 1 86 ? 12.033 1.440 -11.880 1.00 90.94 86 GLU A N 1
ATOM 698 C CA . GLU A 1 86 ? 12.297 0.401 -10.876 1.00 90.94 86 GLU A CA 1
ATOM 699 C C . GLU A 1 86 ? 13.092 0.956 -9.683 1.00 90.94 86 GLU A C 1
ATOM 701 O O . GLU A 1 86 ? 12.702 0.762 -8.532 1.00 90.94 86 GLU A O 1
ATOM 706 N N . GLU A 1 87 ? 14.156 1.721 -9.940 1.00 91.06 87 GLU A N 1
ATOM 707 C CA . GLU A 1 87 ? 14.936 2.407 -8.903 1.00 91.06 87 GLU A CA 1
ATOM 708 C C . GLU A 1 87 ? 14.066 3.379 -8.087 1.00 91.06 87 GLU A C 1
ATOM 710 O O . GLU A 1 87 ? 14.188 3.449 -6.861 1.00 91.06 87 GLU A O 1
ATOM 715 N N . GLY A 1 88 ? 13.154 4.100 -8.747 1.00 92.31 88 GLY A N 1
ATOM 716 C CA . GLY A 1 88 ? 12.174 4.972 -8.098 1.00 92.31 88 GLY A CA 1
ATOM 717 C C . GLY A 1 88 ? 11.181 4.211 -7.214 1.00 92.31 88 GLY A C 1
ATOM 718 O O . GLY A 1 88 ? 10.938 4.613 -6.071 1.00 92.31 88 GLY A O 1
ATOM 719 N N . ASP A 1 89 ? 10.647 3.090 -7.702 1.00 92.25 89 ASP A N 1
ATOM 720 C CA . ASP A 1 89 ? 9.728 2.226 -6.958 1.00 92.25 89 ASP A CA 1
ATOM 721 C C . ASP A 1 89 ? 10.416 1.664 -5.704 1.00 92.25 89 ASP A C 1
ATOM 723 O O . ASP A 1 89 ? 9.883 1.809 -4.597 1.00 92.25 89 ASP A O 1
ATOM 727 N N . VAL A 1 90 ? 11.638 1.134 -5.851 1.00 93.12 90 VAL A N 1
ATOM 728 C CA . VAL A 1 90 ? 12.474 0.643 -4.744 1.00 93.12 90 VAL A CA 1
ATOM 729 C C . VAL A 1 90 ? 12.766 1.749 -3.737 1.00 93.12 90 VAL A C 1
ATOM 731 O O . VAL A 1 90 ? 12.574 1.548 -2.538 1.00 93.12 90 VAL A O 1
ATOM 734 N N . LYS A 1 91 ? 13.180 2.937 -4.189 1.00 94.06 91 LYS A N 1
ATOM 735 C CA . LYS A 1 91 ? 13.444 4.070 -3.293 1.00 94.06 91 LYS A CA 1
ATOM 736 C C . LYS A 1 91 ? 12.207 4.429 -2.472 1.00 94.06 91 LYS A C 1
ATOM 738 O O . LYS A 1 91 ? 12.296 4.530 -1.251 1.00 94.06 91 LYS A O 1
ATOM 743 N N . SER A 1 92 ? 11.047 4.545 -3.117 1.00 94.25 92 SER A N 1
ATOM 744 C CA . SER A 1 92 ? 9.796 4.882 -2.433 1.00 94.25 92 SER A CA 1
ATOM 745 C C . SER A 1 92 ? 9.347 3.801 -1.437 1.00 94.25 92 SER A C 1
ATOM 747 O O . SER A 1 92 ? 8.728 4.104 -0.419 1.00 94.25 92 SER A O 1
ATOM 749 N N . PHE A 1 93 ? 9.656 2.530 -1.710 1.00 94.69 93 PHE A N 1
ATOM 750 C CA . PHE A 1 93 ? 9.423 1.427 -0.781 1.00 94.69 93 PHE A CA 1
ATOM 751 C C . PHE A 1 93 ? 10.361 1.501 0.429 1.00 94.69 93 PHE A C 1
ATOM 753 O O . PHE A 1 93 ? 9.913 1.343 1.563 1.00 94.69 93 PHE A O 1
ATOM 760 N N . MET A 1 94 ? 11.643 1.799 0.207 1.00 94.44 94 MET A N 1
ATOM 761 C CA . MET A 1 94 ? 12.610 1.979 1.292 1.00 94.44 94 MET A CA 1
ATOM 762 C C . MET A 1 94 ? 12.258 3.179 2.175 1.00 94.44 94 MET A C 1
ATOM 764 O O . MET A 1 94 ? 12.400 3.090 3.391 1.00 94.44 94 MET A O 1
ATOM 768 N N . GLU A 1 95 ? 11.743 4.266 1.598 1.00 93.88 95 GLU A N 1
ATOM 769 C CA . GLU A 1 95 ? 11.216 5.411 2.351 1.00 93.88 95 GLU A CA 1
ATOM 770 C C . GLU A 1 95 ? 10.015 5.011 3.223 1.00 93.88 95 GLU A C 1
ATOM 772 O O . GLU A 1 95 ? 9.974 5.366 4.400 1.00 93.88 95 GLU A O 1
ATOM 777 N N . LEU A 1 96 ? 9.077 4.204 2.702 1.00 94.69 96 LEU A N 1
ATOM 778 C CA . LEU A 1 96 ? 7.979 3.653 3.510 1.00 94.69 96 LEU A CA 1
ATOM 779 C C . LEU A 1 96 ? 8.488 2.767 4.649 1.00 94.69 96 LEU A C 1
ATOM 781 O O . LEU A 1 96 ? 7.980 2.855 5.766 1.00 94.69 96 LEU A O 1
ATOM 785 N N . TYR A 1 97 ? 9.488 1.924 4.389 1.00 94.75 97 TYR A N 1
ATOM 786 C CA . TYR A 1 97 ? 10.094 1.084 5.418 1.00 94.75 97 TYR A CA 1
ATOM 787 C C . TYR A 1 97 ? 10.784 1.915 6.505 1.00 94.75 97 TYR A C 1
ATOM 789 O O . TYR A 1 97 ? 10.551 1.701 7.695 1.00 94.75 97 TYR A O 1
ATOM 797 N N . GLN A 1 98 ? 11.580 2.911 6.115 1.00 93.69 98 GLN A N 1
ATOM 798 C CA . GLN A 1 98 ? 12.220 3.835 7.052 1.00 93.69 98 GLN A CA 1
ATOM 799 C C . GLN A 1 98 ? 11.187 4.597 7.884 1.00 93.69 98 GLN A C 1
ATOM 801 O O . GLN A 1 98 ? 11.341 4.697 9.101 1.00 93.69 98 GLN A O 1
ATOM 806 N N . PHE A 1 99 ? 10.114 5.075 7.250 1.00 93.44 99 PHE A N 1
ATOM 807 C CA . PHE A 1 99 ? 9.004 5.729 7.934 1.00 93.44 99 PHE A CA 1
ATOM 808 C C . PHE A 1 99 ? 8.351 4.797 8.960 1.00 93.44 99 PHE A C 1
ATOM 810 O O . PHE A 1 99 ? 8.231 5.166 10.125 1.00 93.44 99 PHE A O 1
ATOM 817 N N . PHE A 1 100 ? 8.027 3.561 8.571 1.00 94.00 100 PHE A N 1
ATOM 818 C CA . PHE A 1 100 ? 7.425 2.556 9.452 1.00 94.00 100 PHE A CA 1
ATOM 819 C C . PHE A 1 100 ? 8.284 2.238 10.686 1.00 94.00 100 PHE A C 1
ATOM 821 O O . PHE A 1 100 ? 7.776 2.049 11.798 1.00 94.00 100 PHE A O 1
ATOM 828 N N . MET A 1 101 ? 9.603 2.197 10.496 1.00 91.06 101 MET A N 1
ATOM 829 C CA . MET A 1 101 ? 10.575 1.947 11.560 1.00 91.06 101 MET A CA 1
ATOM 830 C C . MET A 1 101 ? 10.870 3.181 12.422 1.00 91.06 101 MET A C 1
ATOM 832 O O . MET A 1 101 ? 11.412 3.042 13.524 1.00 91.06 101 MET A O 1
ATOM 836 N N . GLY A 1 102 ? 10.482 4.370 11.957 1.00 90.81 102 GLY A N 1
ATOM 837 C CA . GLY A 1 102 ? 10.683 5.643 12.636 1.00 90.81 102 GLY A CA 1
ATOM 838 C C . GLY A 1 102 ? 9.999 5.732 14.004 1.00 90.81 102 GLY A C 1
ATOM 839 O O . GLY A 1 102 ? 9.031 5.030 14.309 1.00 90.81 102 GLY A O 1
ATOM 840 N N . ILE A 1 103 ? 10.515 6.630 14.852 1.00 87.75 103 ILE A N 1
ATOM 841 C CA . ILE A 1 103 ? 9.992 6.867 16.210 1.00 87.75 103 ILE A CA 1
ATOM 842 C C . ILE A 1 103 ? 8.547 7.373 16.154 1.00 87.75 103 ILE A C 1
ATOM 844 O O . ILE A 1 103 ? 7.708 6.911 16.923 1.00 87.75 103 ILE A O 1
ATOM 848 N N . GLU A 1 104 ? 8.242 8.267 15.215 1.00 88.25 104 GLU A N 1
ATOM 849 C CA . GLU A 1 104 ? 6.896 8.819 15.036 1.00 88.25 104 GLU A CA 1
ATOM 850 C C . GLU A 1 104 ? 5.888 7.720 14.681 1.00 88.25 104 GLU A C 1
ATOM 852 O O . GLU A 1 104 ? 4.863 7.570 15.345 1.00 88.25 104 GLU A O 1
ATOM 857 N N . PHE A 1 105 ? 6.216 6.862 13.709 1.00 93.31 105 PHE A N 1
ATOM 858 C CA . PHE A 1 105 ? 5.323 5.775 13.307 1.00 93.31 105 PHE A CA 1
ATOM 859 C C . PHE A 1 105 ? 5.248 4.641 14.336 1.00 93.31 105 PHE A C 1
ATOM 861 O O . PHE A 1 105 ? 4.280 3.883 14.378 1.00 93.31 105 PHE A O 1
ATOM 868 N N . ARG A 1 106 ? 6.236 4.517 15.228 1.00 90.00 106 ARG A N 1
ATOM 869 C CA . ARG A 1 106 ? 6.121 3.635 16.395 1.00 90.00 106 ARG A CA 1
ATOM 870 C C . ARG A 1 106 ? 4.953 4.050 17.292 1.00 90.00 106 ARG A C 1
ATOM 872 O O . ARG A 1 106 ? 4.228 3.170 17.740 1.00 90.00 106 ARG A O 1
ATOM 879 N N . ALA A 1 107 ? 4.747 5.348 17.521 1.00 90.31 107 ALA A N 1
ATOM 880 C CA . ALA A 1 107 ? 3.614 5.830 18.311 1.00 90.31 107 ALA A CA 1
ATOM 881 C C . ALA A 1 107 ? 2.277 5.482 17.638 1.00 90.31 107 ALA A C 1
ATOM 883 O O . ALA A 1 107 ? 1.401 4.926 18.299 1.00 90.31 107 ALA A O 1
ATOM 884 N N . VAL A 1 108 ? 2.179 5.695 16.318 1.00 94.56 108 VAL A N 1
ATOM 885 C CA . VAL A 1 108 ? 1.014 5.302 15.502 1.00 94.56 108 VAL A CA 1
ATOM 886 C C . VAL A 1 108 ? 0.701 3.817 15.687 1.00 94.56 108 VAL A C 1
ATOM 888 O O . VAL A 1 108 ? -0.427 3.458 16.010 1.00 94.56 108 VAL A O 1
ATOM 891 N N . ARG A 1 109 ? 1.711 2.948 15.547 1.00 94.31 109 ARG A N 1
ATOM 892 C CA . ARG A 1 109 ? 1.570 1.496 15.732 1.00 94.31 109 ARG A CA 1
ATOM 893 C C . ARG A 1 109 ? 1.080 1.134 17.128 1.00 94.31 109 ARG A C 1
ATOM 895 O O . ARG A 1 109 ? 0.157 0.339 17.248 1.00 94.31 109 ARG A O 1
ATOM 902 N N . THR A 1 110 ? 1.666 1.713 18.172 1.00 93.06 110 THR A N 1
ATOM 903 C CA . THR A 1 110 ? 1.262 1.430 19.556 1.00 93.06 110 THR A CA 1
ATOM 904 C C . THR A 1 110 ? -0.189 1.835 19.814 1.00 93.06 110 THR A C 1
ATOM 906 O O . THR A 1 110 ? -0.946 1.043 20.368 1.00 93.06 110 THR A O 1
ATOM 909 N N . MET A 1 111 ? -0.595 3.032 19.380 1.00 93.38 111 MET A N 1
ATOM 910 C CA . MET A 1 111 ? -1.966 3.529 19.560 1.00 93.38 111 MET A CA 1
ATOM 911 C C . MET A 1 111 ? -2.970 2.707 18.749 1.00 93.38 111 MET A C 1
ATOM 913 O O . MET A 1 111 ? -3.987 2.271 19.282 1.00 93.38 111 MET A O 1
ATOM 917 N N . ALA A 1 112 ? -2.662 2.421 17.482 1.00 96.19 112 ALA A N 1
ATOM 918 C CA . ALA A 1 112 ? -3.518 1.606 16.629 1.00 96.19 112 ALA A CA 1
ATOM 919 C C . ALA A 1 112 ? -3.683 0.179 17.176 1.00 96.19 112 ALA A C 1
ATOM 921 O O . ALA A 1 112 ? -4.795 -0.344 17.201 1.00 96.19 112 ALA A O 1
ATOM 922 N N . TRP A 1 113 ? -2.596 -0.437 17.657 1.00 95.50 113 TRP A N 1
ATOM 923 C CA . TRP A 1 113 ? -2.643 -1.749 18.306 1.00 95.50 113 TRP A CA 1
ATOM 924 C C . TRP A 1 113 ? -3.560 -1.741 19.526 1.00 95.50 113 TRP A C 1
ATOM 926 O O . TRP A 1 113 ? -4.378 -2.642 19.693 1.00 95.50 113 TRP A O 1
ATOM 936 N N . ASP A 1 114 ? -3.437 -0.718 20.369 1.00 93.31 114 ASP A N 1
ATOM 937 C CA . ASP A 1 114 ? -4.231 -0.587 21.583 1.00 93.31 114 ASP A CA 1
ATOM 938 C C . ASP A 1 114 ? -5.732 -0.414 21.286 1.00 93.31 114 ASP A C 1
ATOM 940 O O . ASP A 1 114 ? -6.562 -1.110 21.875 1.00 93.31 114 ASP A O 1
ATOM 944 N N . ILE A 1 115 ? -6.084 0.426 20.306 1.00 95.19 115 ILE A N 1
ATOM 945 C CA . ILE A 1 115 ? -7.471 0.599 19.849 1.00 95.19 115 ILE A CA 1
ATOM 946 C C . ILE A 1 115 ? -8.036 -0.705 19.281 1.00 95.19 115 ILE A C 1
ATOM 948 O O . ILE A 1 115 ? -9.129 -1.123 19.667 1.00 95.19 115 ILE A O 1
ATOM 952 N N . LEU A 1 116 ? -7.293 -1.381 18.400 1.00 96.81 116 LEU A N 1
ATOM 953 C CA . LEU A 1 116 ? -7.740 -2.635 17.789 1.00 96.81 116 LEU A CA 1
ATOM 954 C C . LEU A 1 116 ? -7.888 -3.748 18.830 1.00 96.81 116 LEU A C 1
ATOM 956 O O . LEU A 1 116 ? -8.882 -4.469 18.813 1.00 96.81 116 LEU A O 1
ATOM 960 N N . LYS A 1 117 ? -6.963 -3.843 19.791 1.00 95.19 117 LYS A N 1
ATOM 961 C CA . LYS A 1 117 ? -7.066 -4.769 20.924 1.00 95.19 117 LYS A CA 1
ATOM 962 C C . LYS A 1 117 ? -8.339 -4.517 21.732 1.00 95.19 117 LYS A C 1
ATOM 964 O O . LYS A 1 117 ? -9.061 -5.464 22.036 1.00 95.19 117 LYS A O 1
ATOM 969 N N . LYS A 1 118 ? -8.631 -3.257 22.066 1.00 93.19 118 LYS A N 1
ATOM 970 C CA . LYS A 1 118 ? -9.850 -2.879 22.799 1.00 93.19 118 LYS A CA 1
ATOM 971 C C . LYS A 1 118 ? -11.117 -3.204 22.012 1.00 93.19 118 LYS A C 1
ATOM 973 O O . LYS A 1 118 ? -12.077 -3.692 22.600 1.00 93.19 118 LYS A O 1
ATOM 978 N N . ALA A 1 119 ? -11.114 -2.983 20.699 1.00 95.81 119 ALA A N 1
ATOM 979 C CA . ALA A 1 119 ? -12.233 -3.335 19.831 1.00 95.81 119 ALA A CA 1
ATOM 980 C C . ALA A 1 119 ? -12.448 -4.851 19.755 1.00 95.81 119 ALA A C 1
ATOM 982 O O . ALA A 1 119 ? -13.576 -5.317 19.862 1.00 95.81 119 ALA A O 1
ATOM 983 N N . ILE A 1 120 ? -11.377 -5.636 19.647 1.00 96.12 120 ILE A N 1
ATOM 984 C CA . ILE A 1 120 ? -11.462 -7.103 19.656 1.00 96.12 120 ILE A CA 1
ATOM 985 C C . ILE A 1 120 ? -11.993 -7.626 20.998 1.00 96.12 120 ILE A C 1
ATOM 987 O O . ILE A 1 120 ? -12.741 -8.601 21.024 1.00 96.12 120 ILE A O 1
ATOM 991 N N . ALA A 1 121 ? -11.632 -6.974 22.105 1.00 93.62 121 ALA A N 1
ATOM 992 C CA . ALA A 1 121 ? -12.067 -7.349 23.448 1.00 93.62 121 ALA A CA 1
ATOM 993 C C . ALA A 1 121 ? -13.497 -6.892 23.800 1.00 93.62 121 ALA A C 1
ATOM 995 O O . ALA A 1 121 ? -14.070 -7.384 24.772 1.00 93.62 121 ALA A O 1
ATOM 996 N N . ASN A 1 122 ? -14.068 -5.927 23.070 1.00 94.25 122 ASN A N 1
ATOM 997 C CA . ASN A 1 122 ? -15.345 -5.307 23.413 1.00 94.25 122 ASN A CA 1
ATOM 998 C C . ASN A 1 122 ? -16.211 -5.070 22.168 1.00 94.25 122 ASN A C 1
ATOM 1000 O O . ASN A 1 122 ? -15.987 -4.128 21.409 1.00 94.25 122 ASN A O 1
ATOM 1004 N N . ASP A 1 123 ? -17.261 -5.881 22.024 1.00 94.06 123 ASP A N 1
ATOM 1005 C CA . ASP A 1 123 ? -18.192 -5.841 20.889 1.00 94.06 123 ASP A CA 1
ATOM 1006 C C . ASP A 1 123 ? -18.832 -4.465 20.665 1.00 94.06 123 ASP A C 1
ATOM 1008 O O . ASP A 1 123 ? -18.959 -4.012 19.530 1.00 94.06 123 ASP A O 1
ATOM 1012 N N . LYS A 1 124 ? -19.195 -3.760 21.742 1.00 94.12 124 LYS A N 1
ATOM 1013 C CA . LYS A 1 124 ? -19.807 -2.429 21.638 1.00 94.12 124 LYS A CA 1
ATOM 1014 C C . LYS A 1 124 ? -18.814 -1.402 21.110 1.00 94.12 124 LYS A C 1
ATOM 1016 O O . LYS A 1 124 ? -19.173 -0.554 20.297 1.00 94.12 124 LYS A O 1
ATOM 1021 N N . TYR A 1 125 ? -17.564 -1.483 21.564 1.00 94.62 125 TYR A N 1
ATOM 1022 C CA . TYR A 1 125 ? -16.512 -0.589 21.100 1.00 94.62 125 TYR A CA 1
ATOM 1023 C C . TYR A 1 125 ? -16.097 -0.912 19.660 1.00 94.62 125 TYR A C 1
ATOM 1025 O O . TYR A 1 125 ? -15.909 0.010 18.871 1.00 94.62 125 TYR A O 1
ATOM 1033 N N . ARG A 1 126 ? -16.052 -2.198 19.275 1.00 94.94 126 ARG A N 1
ATOM 1034 C CA . ARG A 1 126 ? -15.926 -2.618 17.868 1.00 94.94 126 ARG A CA 1
ATOM 1035 C C . ARG A 1 126 ? -16.981 -1.944 17.004 1.00 94.94 126 ARG A C 1
ATOM 1037 O O . ARG A 1 126 ? -16.631 -1.289 16.026 1.00 94.94 126 ARG A O 1
ATOM 1044 N N . ASP A 1 127 ? -18.253 -2.109 17.357 1.00 93.38 127 ASP A N 1
ATOM 1045 C CA . ASP A 1 127 ? -19.362 -1.594 16.553 1.00 93.38 127 ASP A CA 1
ATOM 1046 C C . ASP A 1 127 ? -19.290 -0.065 16.440 1.00 93.38 127 ASP A C 1
ATOM 1048 O O . ASP A 1 127 ? -19.518 0.493 15.365 1.00 93.38 127 ASP A O 1
ATOM 1052 N N . PHE A 1 128 ? -18.886 0.610 17.521 1.00 93.25 128 PHE A N 1
ATOM 1053 C CA . PHE A 1 128 ? -18.625 2.046 17.532 1.00 93.25 128 PHE A CA 1
ATOM 1054 C C . PHE A 1 128 ? -17.517 2.455 16.546 1.00 93.25 128 PHE A C 1
ATOM 1056 O O . PHE A 1 128 ? -17.776 3.272 15.659 1.00 93.25 128 PHE A O 1
ATOM 1063 N N . ILE A 1 129 ? -16.308 1.884 16.637 1.00 93.94 129 ILE A N 1
ATOM 1064 C CA . ILE A 1 129 ? -15.193 2.304 15.767 1.00 93.94 129 ILE A CA 1
ATOM 1065 C C . ILE A 1 129 ? -15.435 1.957 14.293 1.00 93.94 129 ILE A C 1
ATOM 1067 O O . ILE A 1 129 ? -15.063 2.723 13.403 1.00 93.94 129 ILE A O 1
ATOM 1071 N N . VAL A 1 130 ? -16.109 0.837 14.020 1.00 94.06 130 VAL A N 1
ATOM 1072 C CA . VAL A 1 130 ? -16.472 0.427 12.660 1.00 94.06 130 VAL A CA 1
ATOM 1073 C C . VAL A 1 130 ? -17.496 1.402 12.088 1.00 94.06 130 VAL A C 1
ATOM 1075 O O . VAL A 1 130 ? -17.317 1.893 10.975 1.00 94.06 130 VAL A O 1
ATOM 1078 N N . LYS A 1 131 ? -18.532 1.762 12.857 1.00 91.69 131 LYS A N 1
ATOM 1079 C CA . LYS A 1 131 ? -19.539 2.746 12.435 1.00 91.69 131 LYS A CA 1
ATOM 1080 C C . LYS A 1 131 ? -18.912 4.105 12.125 1.00 91.69 131 LYS A C 1
ATOM 1082 O O . LYS A 1 131 ? -19.312 4.744 11.155 1.00 91.69 131 LYS A O 1
ATOM 1087 N N . GLU A 1 132 ? -17.909 4.530 12.891 1.00 91.06 132 GLU A N 1
ATOM 1088 C CA . GLU A 1 132 ? -17.223 5.813 12.693 1.00 91.06 132 GLU A CA 1
ATOM 1089 C C . GLU A 1 132 ? -16.525 5.965 11.325 1.00 91.06 132 GLU A C 1
ATOM 1091 O O . GLU A 1 132 ? -16.262 7.102 10.913 1.00 91.06 132 GLU A O 1
ATOM 1096 N N . ASN A 1 133 ? -16.284 4.861 10.605 1.00 91.12 133 ASN A N 1
ATOM 1097 C CA . ASN A 1 133 ? -15.714 4.846 9.251 1.00 91.12 133 ASN A CA 1
ATOM 1098 C C . ASN A 1 133 ? -16.737 5.150 8.142 1.00 91.12 133 ASN A C 1
ATOM 1100 O O . ASN A 1 133 ? -16.357 5.410 6.999 1.00 91.12 133 ASN A O 1
ATOM 1104 N N . TYR A 1 134 ? -18.034 5.145 8.455 1.00 91.88 134 TYR A N 1
ATOM 1105 C CA . TYR A 1 134 ? -19.100 5.270 7.464 1.00 91.88 134 TYR A CA 1
ATOM 1106 C C . TYR A 1 134 ? -19.976 6.502 7.681 1.00 91.88 134 TYR A C 1
ATOM 1108 O O . TYR A 1 134 ? -20.054 7.069 8.771 1.00 91.88 134 TYR A O 1
ATOM 1116 N N . VAL A 1 135 ? -20.699 6.912 6.631 1.00 87.19 135 VAL A N 1
ATOM 1117 C CA . VAL A 1 135 ? -21.661 8.027 6.713 1.00 87.19 135 VAL A CA 1
ATOM 1118 C C . VAL A 1 135 ? -22.818 7.696 7.664 1.00 87.19 135 VAL A C 1
ATOM 1120 O O . VAL A 1 135 ? -23.361 8.592 8.314 1.00 87.19 135 VAL A O 1
ATOM 1123 N N . SER A 1 136 ? -23.141 6.412 7.849 1.00 84.31 136 SER A N 1
ATOM 1124 C CA . SER A 1 136 ? -24.120 5.956 8.846 1.00 84.31 136 SER A CA 1
ATOM 1125 C C . SER A 1 136 ? -23.790 6.366 10.285 1.00 84.31 136 SER A C 1
ATOM 1127 O O . SER A 1 136 ? -24.693 6.369 11.121 1.00 84.31 136 SER A O 1
ATOM 1129 N N . ARG A 1 137 ? -22.566 6.821 10.599 1.00 85.69 137 ARG A N 1
ATOM 1130 C CA . ARG A 1 137 ? -22.254 7.448 11.898 1.00 85.69 137 ARG A CA 1
ATOM 1131 C C . ARG A 1 137 ? -23.145 8.642 12.241 1.00 85.69 137 ARG A C 1
ATOM 1133 O O . ARG A 1 137 ? -23.383 8.914 13.414 1.00 85.69 137 ARG A O 1
ATOM 1140 N N . TYR A 1 138 ? -23.656 9.346 11.230 1.00 86.00 138 TYR A N 1
ATOM 1141 C CA . TYR A 1 138 ? -24.568 10.474 11.419 1.00 86.00 138 TYR A CA 1
ATOM 1142 C C . TYR A 1 138 ? -26.017 10.033 11.679 1.00 86.00 138 TYR A C 1
ATOM 1144 O O . TYR A 1 138 ? -26.818 10.826 12.170 1.00 86.00 138 TYR A O 1
ATOM 1152 N N . ILE A 1 139 ? -26.346 8.765 11.412 1.00 80.69 139 ILE A N 1
ATOM 1153 C CA . ILE A 1 139 ? -27.658 8.171 11.671 1.00 80.69 139 ILE A CA 1
ATOM 1154 C C . ILE A 1 139 ? -27.643 7.605 13.095 1.00 80.69 139 ILE A C 1
ATOM 1156 O O . ILE A 1 139 ? -26.962 6.618 13.390 1.00 80.69 139 ILE A O 1
ATOM 1160 N N . GLY A 1 140 ? -28.357 8.261 14.013 1.00 75.56 140 GLY A N 1
ATOM 1161 C CA . GLY A 1 140 ? -28.351 7.879 15.430 1.00 75.56 140 GLY A CA 1
ATOM 1162 C C . GLY A 1 140 ? -26.962 8.024 16.055 1.00 75.56 140 GLY A C 1
ATOM 1163 O O . GLY A 1 140 ? -26.445 7.080 16.658 1.00 75.56 140 GLY A O 1
ATOM 1164 N N . ARG A 1 141 ? -26.319 9.178 15.835 1.00 80.31 141 ARG A N 1
ATOM 1165 C CA . ARG A 1 141 ? -25.019 9.501 16.430 1.00 80.31 141 ARG A CA 1
ATOM 1166 C C . ARG A 1 141 ? -25.148 9.503 17.954 1.00 80.31 141 ARG A C 1
ATOM 1168 O O . ARG A 1 141 ? -25.952 10.262 18.493 1.00 80.31 141 ARG A O 1
ATOM 1175 N N . GLN A 1 142 ? -24.349 8.680 18.633 1.00 83.38 142 GLN A N 1
ATOM 1176 C CA . GLN A 1 142 ? -24.274 8.696 20.094 1.00 83.38 142 GLN A CA 1
ATOM 1177 C C . GLN A 1 142 ? -23.812 10.076 20.575 1.00 83.38 142 GLN A C 1
ATOM 1179 O O . GLN A 1 142 ? -22.960 10.715 19.943 1.00 83.38 142 GLN A O 1
ATOM 1184 N N . SER A 1 143 ? -24.377 10.554 21.686 1.00 86.12 143 SER A N 1
ATOM 1185 C CA . SER A 1 143 ? -23.896 11.799 22.275 1.00 86.12 143 SER A CA 1
ATOM 1186 C C . SER A 1 143 ? -22.486 11.600 22.840 1.00 86.12 143 SER A C 1
ATOM 1188 O O . SER A 1 143 ? -22.083 10.493 23.193 1.00 86.12 143 SER A O 1
ATOM 1190 N N . ARG A 1 144 ? -21.721 12.690 22.949 1.00 85.88 144 ARG A N 1
ATOM 1191 C CA . ARG A 1 144 ? -20.375 12.682 23.548 1.00 85.88 144 ARG A CA 1
ATOM 1192 C C . ARG A 1 144 ? -20.371 12.081 24.962 1.00 85.88 144 ARG A C 1
ATOM 1194 O O . ARG A 1 144 ? -19.501 11.271 25.278 1.00 85.88 144 ARG A O 1
ATOM 1201 N N . ALA A 1 145 ? -21.394 12.410 25.747 1.00 85.88 145 ALA A N 1
ATOM 1202 C CA . ALA A 1 145 ? -21.582 11.892 27.094 1.00 85.88 145 ALA A CA 1
ATOM 1203 C C . ALA A 1 145 ? -21.875 10.382 27.108 1.00 85.88 145 ALA A C 1
ATOM 1205 O O . ALA A 1 145 ? -21.427 9.687 28.020 1.00 85.88 145 ALA A O 1
ATOM 1206 N N . ASP A 1 146 ? -22.591 9.863 26.103 1.00 88.75 146 ASP A N 1
ATOM 1207 C CA . ASP A 1 146 ? -22.873 8.426 25.989 1.00 88.75 146 ASP A CA 1
ATOM 1208 C C . ASP A 1 146 ? -21.606 7.642 25.644 1.00 88.75 146 ASP A C 1
ATOM 1210 O O . ASP A 1 146 ? -21.312 6.659 26.317 1.00 88.75 146 ASP A O 1
ATOM 1214 N N . VAL A 1 147 ? -20.811 8.125 24.680 1.00 87.56 147 VAL A N 1
ATOM 1215 C CA . VAL A 1 147 ? -19.514 7.521 24.313 1.00 87.56 147 VAL A CA 1
ATOM 1216 C C . VAL A 1 147 ? -18.594 7.452 25.534 1.00 87.56 147 VAL A C 1
ATOM 1218 O O . VAL A 1 147 ? -18.021 6.405 25.832 1.00 87.56 147 VAL A O 1
ATOM 1221 N N . TYR A 1 148 ? -18.486 8.551 26.287 1.00 87.56 148 TYR A N 1
ATOM 1222 C CA . TYR A 1 148 ? -17.688 8.584 27.510 1.00 87.56 148 TYR A CA 1
ATOM 1223 C C . TYR A 1 148 ? -18.197 7.596 28.565 1.00 87.56 148 TYR A C 1
ATOM 1225 O O . TYR A 1 148 ? -17.424 6.806 29.108 1.00 87.56 148 TYR A O 1
ATOM 1233 N N . ARG A 1 149 ? -19.505 7.609 28.846 1.00 88.38 149 ARG A N 1
ATOM 1234 C CA . ARG A 1 149 ? -20.121 6.728 29.845 1.00 88.38 149 ARG A CA 1
ATOM 1235 C C . ARG A 1 149 ? -19.961 5.255 29.484 1.00 88.38 149 ARG A C 1
ATOM 1237 O O . ARG A 1 149 ? -19.729 4.444 30.376 1.00 88.38 149 ARG A O 1
ATOM 1244 N N . GLU A 1 150 ? -20.097 4.924 28.205 1.00 90.62 150 GLU A N 1
ATOM 1245 C CA . GLU A 1 150 ? -20.044 3.553 27.711 1.00 90.62 150 GLU A CA 1
ATOM 1246 C C . GLU A 1 150 ? -18.612 3.010 27.670 1.00 90.62 150 GLU A C 1
ATOM 1248 O O . GLU A 1 150 ? -18.384 1.869 28.073 1.00 90.62 150 GLU A O 1
ATOM 1253 N N . PHE A 1 151 ? -17.636 3.824 27.253 1.00 90.31 151 PHE A N 1
ATOM 1254 C CA . PHE A 1 151 ? -16.289 3.325 26.970 1.00 90.31 151 PHE A CA 1
ATOM 1255 C C . PHE A 1 151 ? -15.218 3.707 27.984 1.00 90.31 151 PHE A C 1
ATOM 1257 O O . PHE A 1 151 ? -14.147 3.106 27.942 1.00 90.31 15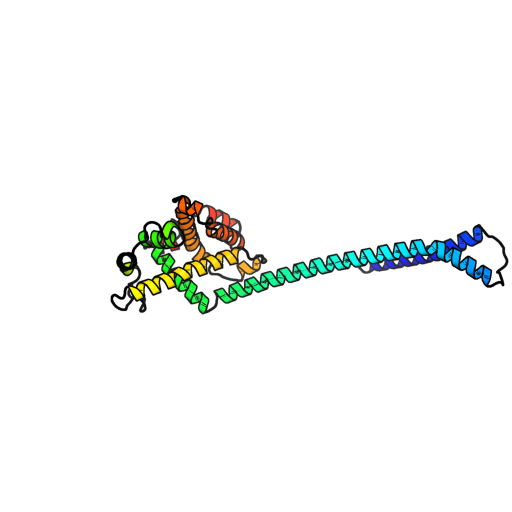1 PHE A O 1
ATOM 1264 N N . LYS A 1 152 ? -15.468 4.599 28.955 1.00 86.25 152 LYS A N 1
ATOM 1265 C CA . LYS A 1 152 ? -14.437 4.926 29.957 1.00 86.25 152 LYS A CA 1
ATOM 1266 C C . LYS A 1 152 ? -13.885 3.674 30.655 1.00 86.25 152 LYS A C 1
ATOM 1268 O O . LYS A 1 152 ? -12.678 3.492 30.730 1.00 86.25 152 LYS A O 1
ATOM 1273 N N . GLY A 1 153 ? -14.731 2.717 31.035 1.00 83.00 153 GLY A N 1
ATOM 1274 C CA . GLY A 1 153 ? -14.266 1.466 31.656 1.00 83.00 153 GLY A CA 1
ATOM 1275 C C . GLY A 1 153 ? -13.322 0.619 30.783 1.00 83.00 153 GLY A C 1
ATOM 1276 O O . GLY A 1 153 ? -12.524 -0.143 31.317 1.00 83.00 153 GLY A O 1
ATOM 1277 N N . VAL A 1 154 ? -13.375 0.771 29.456 1.00 83.62 154 VAL A N 1
ATOM 1278 C CA . VAL A 1 154 ? -12.509 0.053 28.503 1.00 83.62 154 VAL A CA 1
ATOM 1279 C C . VAL A 1 154 ? -11.094 0.646 28.46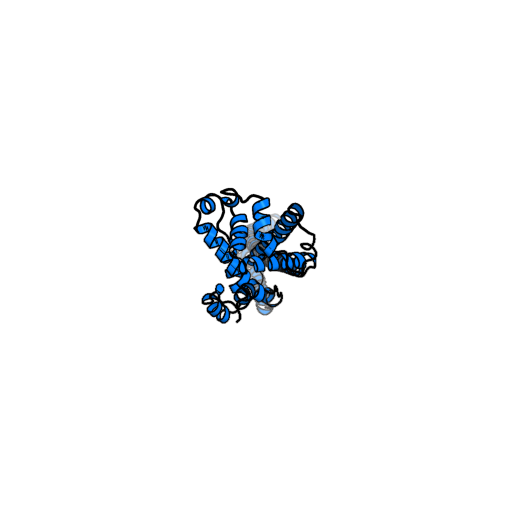8 1.00 83.62 154 VAL A C 1
ATOM 1281 O O . VAL A 1 154 ? -10.123 -0.076 28.250 1.00 83.62 154 VAL A O 1
ATOM 1284 N N . PHE A 1 155 ? -10.963 1.955 28.697 1.00 80.31 155 PHE A N 1
ATOM 1285 C CA . PHE A 1 155 ? -9.698 2.693 28.577 1.00 80.31 155 PHE A CA 1
ATOM 1286 C C . PHE A 1 155 ? -9.011 2.975 29.911 1.00 80.31 155 PHE A C 1
ATOM 1288 O O . PHE A 1 155 ? -7.786 3.060 29.960 1.00 80.31 155 PHE A O 1
ATOM 1295 N N . TYR A 1 156 ? -9.776 3.078 30.997 1.00 68.00 156 TYR A N 1
ATOM 1296 C CA . TYR A 1 156 ? -9.254 3.239 32.351 1.00 68.00 156 TYR A CA 1
ATOM 1297 C C . TYR A 1 156 ? -8.752 1.886 32.892 1.00 68.00 156 TYR A C 1
ATOM 1299 O O . TYR A 1 156 ? -9.318 1.307 33.816 1.00 68.00 156 TYR A O 1
ATOM 1307 N N . GLN A 1 157 ? -7.676 1.365 32.301 1.00 57.03 157 GLN A N 1
ATOM 1308 C CA . GLN A 1 157 ? -6.842 0.330 32.917 1.00 57.03 157 GLN A CA 1
ATOM 1309 C C . GLN A 1 157 ? -5.577 0.981 33.495 1.00 57.03 157 GLN A C 1
ATOM 1311 O O . GLN A 1 157 ? -5.073 1.964 32.952 1.00 57.03 157 GLN A O 1
ATOM 1316 N N . LYS A 1 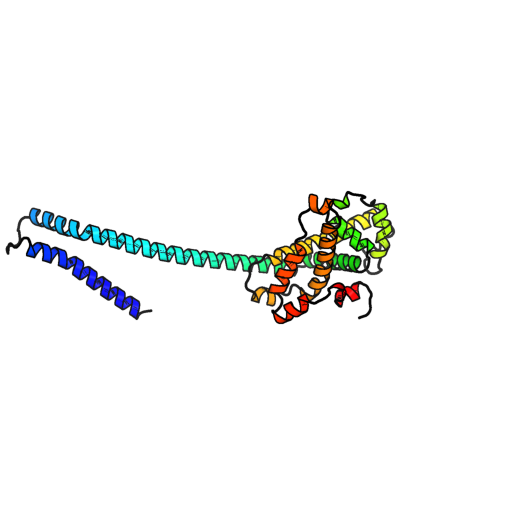158 ? -5.091 0.437 34.621 1.00 45.38 158 LYS A N 1
ATOM 1317 C CA . LYS A 1 158 ? -4.066 0.989 35.538 1.00 45.38 158 LYS A CA 1
ATOM 1318 C C . LYS A 1 158 ? -2.752 1.470 34.893 1.00 45.38 158 LYS A C 1
ATOM 1320 O O . LYS A 1 158 ? -2.004 2.184 35.553 1.00 45.38 158 LYS A O 1
ATOM 1325 N N . ASP A 1 159 ? -2.493 1.116 33.638 1.00 45.06 159 ASP A N 1
ATOM 1326 C CA . ASP A 1 159 ? -1.190 1.264 32.986 1.00 45.06 159 ASP A CA 1
ATOM 1327 C C . ASP A 1 159 ? -1.072 2.501 32.072 1.00 45.06 159 ASP A C 1
ATOM 1329 O O . ASP A 1 159 ? 0.025 2.824 31.618 1.00 45.06 159 ASP A O 1
ATOM 1333 N N . HIS A 1 160 ? -2.160 3.248 31.829 1.00 51.88 160 HIS A N 1
ATOM 1334 C CA . HIS A 1 160 ? -2.120 4.481 31.029 1.00 51.88 160 HIS A CA 1
ATOM 1335 C C . HIS A 1 160 ? -2.364 5.733 31.881 1.00 51.88 160 HIS A C 1
ATOM 1337 O O . HIS A 1 160 ? -3.501 6.153 32.097 1.00 51.88 160 HIS A O 1
ATOM 1343 N N . LEU A 1 161 ? -1.270 6.394 32.280 1.00 51.62 161 LEU A N 1
ATOM 1344 C CA . LEU A 1 161 ? -1.264 7.686 32.991 1.00 51.62 161 LEU A CA 1
ATOM 1345 C C . LEU A 1 161 ? -2.081 8.796 32.292 1.00 51.62 161 LEU A C 1
ATOM 1347 O O . LEU A 1 161 ? -2.490 9.763 32.926 1.00 51.62 161 LEU A O 1
ATOM 1351 N N . ILE A 1 162 ? -2.321 8.666 30.982 1.00 53.56 162 ILE A N 1
ATOM 1352 C CA . ILE A 1 162 ? -3.087 9.636 30.183 1.00 53.56 162 ILE A CA 1
ATOM 1353 C C . ILE A 1 162 ? -4.579 9.572 30.526 1.00 53.56 162 ILE A C 1
ATOM 1355 O O . ILE A 1 162 ? -5.235 10.605 30.635 1.00 53.56 162 ILE A O 1
ATOM 1359 N N . TYR A 1 163 ? -5.103 8.364 30.744 1.00 54.84 163 TYR A N 1
ATOM 1360 C CA . TYR A 1 163 ? -6.486 8.167 31.163 1.00 54.84 163 TYR A CA 1
ATOM 1361 C C . TYR A 1 163 ? -6.624 8.242 32.685 1.00 54.84 163 TYR A C 1
ATOM 1363 O O . TYR A 1 163 ? -7.719 8.456 33.169 1.00 54.84 163 TYR A O 1
ATOM 1371 N N . SER A 1 164 ? -5.543 8.138 33.465 1.00 51.66 164 SER A N 1
ATOM 1372 C CA . SER A 1 164 ? -5.610 8.075 34.933 1.00 51.66 164 SER A CA 1
ATOM 1373 C C . SER A 1 164 ? -5.951 9.392 35.645 1.00 51.66 164 SER A C 1
ATOM 1375 O O . SER A 1 164 ? -5.925 9.418 36.874 1.00 51.66 164 SER A O 1
ATOM 1377 N N . GLN A 1 165 ? -6.235 10.484 34.926 1.00 54.44 165 GLN A N 1
ATOM 1378 C CA . GLN A 1 165 ? -6.786 11.689 35.550 1.00 54.44 165 GLN A CA 1
ATOM 1379 C C . GLN A 1 165 ? -8.314 11.573 35.622 1.00 54.44 165 GLN A C 1
ATOM 1381 O O . GLN A 1 165 ? -8.994 11.333 34.621 1.00 54.44 165 GLN A O 1
ATOM 1386 N N . GLU A 1 166 ? -8.822 11.673 36.848 1.00 54.44 166 GLU A N 1
ATOM 1387 C CA . GLU A 1 166 ? -10.223 11.518 37.238 1.00 54.44 166 GLU A CA 1
ATOM 1388 C C . GLU A 1 166 ? -11.195 12.263 36.300 1.00 54.44 166 GLU A C 1
ATOM 1390 O O . GLU A 1 166 ? -10.992 13.427 35.964 1.00 54.44 166 GLU A O 1
ATOM 1395 N N . ASP A 1 167 ? -12.243 11.553 35.869 1.00 63.47 167 ASP A N 1
ATOM 1396 C CA . ASP A 1 167 ? -13.503 12.056 35.297 1.00 63.47 167 ASP A CA 1
ATOM 1397 C C . ASP A 1 167 ? -13.451 13.328 34.408 1.00 63.47 167 ASP A C 1
ATOM 1399 O O . ASP A 1 167 ? -14.245 14.256 34.564 1.00 63.47 167 ASP A O 1
ATOM 1403 N N . ASN A 1 168 ? -12.570 13.367 33.400 1.00 76.94 168 ASN A N 1
ATOM 1404 C CA . ASN A 1 168 ? -12.591 14.422 32.378 1.00 76.94 168 ASN A CA 1
ATOM 1405 C C . ASN A 1 168 ? -13.104 13.897 31.026 1.00 76.94 168 ASN A C 1
ATOM 1407 O O . ASN A 1 168 ? -12.324 13.475 30.169 1.00 76.94 168 ASN A O 1
ATOM 1411 N N . GLU A 1 169 ? -14.425 13.978 30.815 1.00 83.75 169 GLU A N 1
ATOM 1412 C CA . GLU A 1 169 ? -15.099 13.602 29.557 1.00 83.75 169 GLU A CA 1
ATOM 1413 C C . GLU A 1 169 ? -14.420 14.230 28.327 1.00 83.75 169 GLU A C 1
ATOM 1415 O O . GLU A 1 169 ? -14.183 13.566 27.317 1.00 83.75 169 GLU A O 1
ATOM 1420 N N . SER A 1 170 ? -14.070 15.516 28.405 1.00 85.00 170 SER A N 1
ATOM 1421 C CA . SER A 1 170 ? -13.469 16.238 27.281 1.00 85.00 170 SER A CA 1
ATOM 1422 C C . SER A 1 170 ? -12.079 15.704 26.935 1.00 85.00 170 SER A C 1
ATOM 1424 O O . SER A 1 170 ? -11.759 15.562 25.753 1.00 85.00 170 SER A O 1
ATOM 1426 N N . ALA A 1 171 ? -11.267 15.381 27.946 1.00 83.19 171 ALA A N 1
ATOM 1427 C CA . ALA A 1 171 ? -9.942 14.799 27.752 1.00 83.19 171 ALA A CA 1
ATOM 1428 C C . ALA A 1 171 ? -10.032 13.382 27.174 1.00 83.19 171 ALA A C 1
ATOM 1430 O O . ALA A 1 171 ? -9.369 13.105 26.176 1.00 83.19 171 ALA A O 1
ATOM 1431 N N . PHE A 1 172 ? -10.912 12.534 27.722 1.00 86.81 172 PHE A N 1
ATOM 1432 C CA . PHE A 1 172 ? -11.149 11.186 27.200 1.00 86.81 172 PHE A CA 1
ATOM 1433 C C . PHE A 1 172 ? -11.531 11.221 25.721 1.00 86.81 172 PHE A C 1
ATOM 1435 O O . PHE A 1 172 ? -10.891 10.571 24.906 1.00 86.81 172 PHE A O 1
ATOM 1442 N N . LEU A 1 173 ? -12.534 12.025 25.355 1.00 87.19 173 LEU A N 1
ATOM 1443 C CA . LEU A 1 173 ? -13.034 12.067 23.979 1.00 87.19 173 LEU A CA 1
ATOM 1444 C C . LEU A 1 173 ? -11.999 12.608 22.990 1.00 87.19 173 LEU A C 1
ATOM 1446 O O . LEU A 1 173 ? -12.007 12.226 21.824 1.00 87.19 173 LEU A O 1
ATOM 1450 N N . LYS A 1 174 ? -11.127 13.525 23.429 1.00 87.88 174 LYS A N 1
ATOM 1451 C CA . LYS A 1 174 ? -10.019 14.008 22.597 1.00 87.88 174 LYS A CA 1
ATOM 1452 C C . LYS A 1 174 ? -8.972 12.920 22.394 1.00 87.88 174 LYS A C 1
ATOM 1454 O O . LYS A 1 174 ? -8.526 12.743 21.265 1.00 87.88 174 LYS A O 1
ATOM 1459 N N . GLN A 1 175 ? -8.596 12.222 23.462 1.00 87.81 175 GLN A N 1
ATOM 1460 C CA . GLN A 1 175 ? -7.575 11.184 23.398 1.00 87.81 175 GLN A CA 1
ATOM 1461 C C . GLN A 1 175 ? -8.062 9.964 22.613 1.00 87.81 175 GLN A C 1
ATOM 1463 O O . GLN A 1 175 ? -7.358 9.521 21.718 1.00 87.81 175 GLN A O 1
ATOM 1468 N N . GLU A 1 176 ? -9.279 9.483 22.869 1.00 90.19 176 GLU A N 1
ATOM 1469 C CA . GLU A 1 176 ? -9.866 8.346 22.149 1.00 90.19 176 GLU A CA 1
ATOM 1470 C C . GLU A 1 176 ? -9.949 8.633 20.648 1.00 90.19 176 GLU A C 1
ATOM 1472 O O . GLU A 1 176 ? -9.493 7.826 19.842 1.00 90.19 176 GLU A O 1
ATOM 1477 N N . ALA A 1 177 ? -10.440 9.816 20.263 1.00 90.75 177 ALA A N 1
ATOM 1478 C CA . ALA A 1 177 ? -10.517 10.192 18.858 1.00 90.75 177 ALA A CA 1
ATOM 1479 C C . ALA A 1 177 ? -9.124 10.310 18.220 1.00 90.75 177 ALA A C 1
ATOM 1481 O O . ALA A 1 177 ? -8.936 9.916 17.069 1.00 90.75 177 ALA A O 1
ATOM 1482 N N . PHE A 1 178 ? -8.145 10.846 18.956 1.00 91.81 178 PHE A N 1
ATOM 1483 C CA . PHE A 1 178 ? -6.757 10.921 18.506 1.00 91.81 178 PHE A CA 1
ATOM 1484 C C . PHE A 1 178 ? -6.156 9.524 18.304 1.00 91.81 178 PHE A C 1
ATOM 1486 O O . PHE A 1 178 ? -5.639 9.238 17.226 1.00 91.81 178 PHE A O 1
ATOM 1493 N N . ASP A 1 179 ? -6.276 8.636 19.289 1.00 91.94 179 ASP A N 1
ATOM 1494 C CA . ASP A 1 179 ? -5.768 7.265 19.232 1.00 91.94 179 ASP A CA 1
ATOM 1495 C C . ASP A 1 179 ? -6.443 6.487 18.092 1.00 91.94 179 ASP A C 1
ATOM 1497 O O . ASP A 1 179 ? -5.765 5.840 17.293 1.00 91.94 179 ASP A O 1
ATOM 1501 N N . ARG A 1 180 ? -7.765 6.619 17.935 1.00 93.69 180 ARG A N 1
ATOM 1502 C CA . ARG A 1 180 ? -8.527 5.974 16.859 1.00 93.69 180 ARG A CA 1
ATOM 1503 C C . ARG A 1 180 ? -8.077 6.418 15.470 1.00 93.69 180 ARG A C 1
ATOM 1505 O O . ARG A 1 180 ? -7.930 5.568 14.598 1.00 93.69 180 ARG A O 1
ATOM 1512 N N . ASN A 1 181 ? -7.786 7.702 15.260 1.00 95.19 181 ASN A N 1
ATOM 1513 C CA . ASN A 1 181 ? -7.274 8.187 13.970 1.00 95.19 181 ASN A CA 1
ATOM 1514 C C . ASN A 1 181 ? -5.943 7.516 13.573 1.00 95.19 181 ASN A C 1
ATOM 1516 O O . ASN A 1 181 ? -5.623 7.433 12.388 1.00 95.19 181 ASN A O 1
ATOM 1520 N N . ASN A 1 182 ? -5.164 7.002 14.534 1.00 95.56 182 ASN A N 1
ATOM 1521 C CA . ASN A 1 182 ? -3.938 6.263 14.228 1.00 95.56 182 ASN A CA 1
ATOM 1522 C C . ASN A 1 182 ? -4.217 4.888 13.599 1.00 95.56 182 ASN A C 1
ATOM 1524 O O . ASN A 1 182 ? -3.372 4.389 12.855 1.00 95.56 182 ASN A O 1
ATOM 1528 N N . VAL A 1 183 ? -5.399 4.300 13.824 1.00 96.38 183 VAL A N 1
ATOM 1529 C CA . VAL A 1 183 ? -5.839 3.091 13.108 1.00 96.38 183 VAL A CA 1
ATOM 1530 C C . VAL A 1 183 ? -5.978 3.387 11.617 1.00 96.38 183 VAL A C 1
ATOM 1532 O O . VAL A 1 183 ? -5.462 2.627 10.800 1.00 96.38 183 VAL A O 1
ATOM 1535 N N . ASP A 1 184 ? -6.577 4.522 11.255 1.00 94.62 184 ASP A N 1
ATOM 1536 C CA . ASP A 1 184 ? -6.735 4.925 9.853 1.00 94.62 184 ASP A CA 1
ATOM 1537 C C . ASP A 1 184 ? -5.376 5.174 9.187 1.00 94.62 184 ASP A C 1
ATOM 1539 O O . ASP A 1 184 ? -5.138 4.738 8.059 1.00 94.62 184 ASP A O 1
ATOM 1543 N N . ILE A 1 185 ? -4.443 5.823 9.895 1.00 95.94 185 ILE A N 1
ATOM 1544 C CA . ILE A 1 185 ? -3.067 6.025 9.413 1.00 95.94 185 ILE A CA 1
ATOM 1545 C C . ILE A 1 185 ? -2.385 4.673 9.153 1.00 95.94 185 ILE A C 1
ATOM 1547 O O . ILE A 1 185 ? -1.768 4.487 8.101 1.00 95.94 185 ILE A O 1
ATOM 1551 N N . LEU A 1 186 ? -2.515 3.719 10.078 1.00 96.75 186 LEU A N 1
ATOM 1552 C CA . LEU A 1 186 ? -1.938 2.382 9.938 1.00 96.75 186 LEU A CA 1
ATOM 1553 C C . LEU A 1 186 ? -2.554 1.607 8.760 1.00 96.75 186 LEU A C 1
ATOM 1555 O O . LEU A 1 186 ? -1.834 0.978 7.986 1.00 96.75 186 LEU A O 1
ATOM 1559 N N . ILE A 1 187 ? -3.874 1.667 8.598 1.00 95.94 187 ILE A N 1
ATOM 1560 C CA . ILE A 1 187 ? -4.593 1.018 7.495 1.00 95.94 187 ILE A CA 1
ATOM 1561 C C . ILE A 1 187 ? -4.149 1.592 6.156 1.00 95.94 187 ILE A C 1
ATOM 1563 O O . ILE A 1 187 ? -3.776 0.836 5.258 1.00 95.94 187 ILE A O 1
ATOM 1567 N N . ASN A 1 188 ? -4.117 2.920 6.039 1.00 95.31 188 ASN A N 1
ATOM 1568 C CA . ASN A 1 188 ? -3.658 3.602 4.833 1.00 95.31 188 ASN A CA 1
ATOM 1569 C C . ASN A 1 188 ? -2.211 3.233 4.502 1.00 95.31 188 ASN A C 1
ATOM 1571 O O . ASN A 1 188 ? -1.882 3.024 3.336 1.00 95.31 188 ASN A O 1
ATOM 1575 N N . PHE A 1 189 ? -1.354 3.085 5.515 1.00 96.38 189 PHE A N 1
ATOM 1576 C CA . PHE A 1 189 ? 0.010 2.608 5.323 1.00 96.38 189 PHE A CA 1
ATOM 1577 C C . PHE A 1 189 ? 0.045 1.214 4.672 1.00 96.38 189 PHE A C 1
ATOM 1579 O O . PHE A 1 189 ? 0.701 1.045 3.644 1.00 96.38 189 PHE A O 1
ATOM 1586 N N . PHE A 1 190 ? -0.685 0.228 5.206 1.00 96.44 190 PHE A N 1
ATOM 1587 C CA . PHE A 1 190 ? -0.702 -1.124 4.629 1.00 96.44 190 PHE A CA 1
ATOM 1588 C C . PHE A 1 190 ? -1.361 -1.166 3.245 1.00 96.44 190 PHE A C 1
ATOM 1590 O O . PHE A 1 190 ? -0.906 -1.898 2.364 1.00 96.44 190 PHE A O 1
ATOM 1597 N N . GLN A 1 191 ? -2.376 -0.336 3.005 1.00 95.88 191 GLN A N 1
ATOM 1598 C CA . GLN A 1 191 ? -2.958 -0.185 1.675 1.00 95.88 191 GLN A CA 1
ATOM 1599 C C . GLN A 1 191 ? -1.939 0.366 0.678 1.00 95.88 191 GLN A C 1
ATOM 1601 O O . GLN A 1 191 ? -1.741 -0.236 -0.376 1.00 95.88 191 GLN A O 1
ATOM 1606 N N . LEU A 1 192 ? -1.228 1.444 1.019 1.00 95.12 192 LEU A N 1
ATOM 1607 C CA . LEU A 1 192 ? -0.162 2.001 0.181 1.00 95.12 192 LEU A CA 1
ATOM 1608 C C . LEU A 1 192 ? 0.963 0.988 -0.060 1.00 95.12 192 LEU A C 1
ATOM 1610 O O . LEU A 1 192 ? 1.438 0.859 -1.190 1.00 95.12 192 LEU A O 1
ATOM 1614 N N . LEU A 1 193 ? 1.351 0.230 0.970 1.00 95.31 193 LEU A N 1
ATOM 1615 C CA . LEU A 1 193 ? 2.352 -0.832 0.869 1.00 95.31 193 LEU A CA 1
ATOM 1616 C C . LEU A 1 193 ? 1.933 -1.922 -0.132 1.00 95.31 193 LEU A C 1
ATOM 1618 O O . LEU A 1 193 ? 2.778 -2.418 -0.884 1.00 95.31 193 LEU A O 1
ATOM 1622 N N . SER A 1 194 ? 0.636 -2.251 -0.193 1.00 94.31 194 SER A N 1
ATOM 1623 C CA . SER A 1 194 ? 0.081 -3.259 -1.113 1.00 94.31 194 SER A CA 1
ATOM 1624 C C . SER A 1 194 ? 0.126 -2.848 -2.589 1.00 94.31 194 SER A C 1
ATOM 1626 O O . SER A 1 194 ? 0.047 -3.698 -3.475 1.00 94.31 194 SER A O 1
ATOM 1628 N N . PHE A 1 195 ? 0.290 -1.555 -2.881 1.00 91.19 195 PHE A N 1
ATOM 1629 C CA . PHE A 1 195 ? 0.401 -1.047 -4.250 1.00 91.19 195 PHE A CA 1
ATOM 1630 C C . PHE A 1 195 ? 1.847 -0.880 -4.722 1.00 91.19 195 PHE A C 1
ATOM 1632 O O . PHE A 1 195 ? 2.067 -0.640 -5.908 1.00 91.19 195 PHE A O 1
ATOM 1639 N N . LYS A 1 196 ? 2.849 -1.027 -3.843 1.00 91.62 196 LYS A N 1
ATOM 1640 C CA . LYS A 1 196 ? 4.256 -0.879 -4.243 1.00 91.62 196 LYS A CA 1
ATOM 1641 C C . LYS A 1 196 ? 4.692 -2.005 -5.169 1.00 91.62 196 LYS A C 1
ATOM 1643 O O . LYS A 1 196 ? 4.478 -3.169 -4.865 1.00 91.62 196 LYS A O 1
ATOM 1648 N N . ASN A 1 197 ? 5.291 -1.661 -6.300 1.00 87.69 197 ASN A N 1
ATOM 1649 C CA . ASN A 1 197 ? 5.737 -2.631 -7.290 1.00 87.69 197 ASN A CA 1
ATOM 1650 C C . ASN A 1 197 ? 7.253 -2.811 -7.186 1.00 87.69 197 ASN A C 1
ATOM 1652 O O . ASN A 1 197 ? 8.004 -2.260 -7.983 1.00 87.69 197 ASN A O 1
ATOM 1656 N N . VAL A 1 198 ? 7.696 -3.532 -6.157 1.00 89.38 198 VAL A N 1
ATOM 1657 C CA . VAL A 1 198 ? 9.117 -3.829 -5.943 1.00 89.38 198 VAL A CA 1
ATOM 1658 C C . VAL A 1 198 ? 9.386 -5.326 -6.057 1.00 89.38 198 VAL A C 1
ATOM 1660 O O . VAL A 1 198 ? 8.479 -6.122 -5.792 1.00 89.38 198 VAL A O 1
ATOM 1663 N N . PRO A 1 199 ? 10.616 -5.729 -6.421 1.00 87.62 199 PRO A N 1
ATOM 1664 C CA . PRO A 1 199 ? 11.000 -7.133 -6.434 1.00 87.62 199 PRO A CA 1
ATOM 1665 C C . PRO A 1 199 ? 10.730 -7.832 -5.086 1.00 87.62 199 PRO A C 1
ATOM 1667 O O . PRO A 1 199 ? 10.912 -7.256 -4.013 1.00 87.62 199 PRO A O 1
ATOM 1670 N N . GLU A 1 200 ? 10.300 -9.096 -5.133 1.00 84.75 200 GLU A N 1
ATOM 1671 C CA . GLU A 1 200 ? 9.815 -9.861 -3.968 1.00 84.75 200 GLU A CA 1
ATOM 1672 C C . GLU A 1 200 ? 10.845 -9.962 -2.825 1.00 84.75 200 GLU A C 1
ATOM 1674 O O . GLU A 1 200 ? 10.494 -10.022 -1.648 1.00 84.75 200 GLU A O 1
ATOM 1679 N N . ASN A 1 201 ? 12.142 -9.931 -3.145 1.00 85.19 201 ASN A N 1
ATOM 1680 C CA . ASN A 1 201 ? 13.208 -9.955 -2.143 1.00 85.19 201 ASN A CA 1
ATOM 1681 C C . ASN A 1 201 ? 13.158 -8.753 -1.188 1.00 85.19 201 ASN A C 1
ATOM 1683 O O . ASN A 1 201 ? 13.571 -8.898 -0.041 1.00 85.19 201 ASN A O 1
ATOM 1687 N N . TYR A 1 202 ? 12.627 -7.599 -1.605 1.00 87.88 202 TYR A N 1
ATOM 1688 C CA . TYR A 1 202 ? 12.507 -6.435 -0.724 1.00 87.88 202 TYR A CA 1
ATOM 1689 C C . TYR A 1 202 ? 11.480 -6.657 0.391 1.00 87.88 202 TYR A C 1
ATOM 1691 O O . TYR A 1 202 ? 11.754 -6.308 1.536 1.00 87.88 202 TYR A O 1
ATOM 1699 N N . TYR A 1 203 ? 10.357 -7.319 0.098 1.00 85.94 203 TYR A N 1
ATOM 1700 C CA . TYR A 1 203 ? 9.367 -7.703 1.112 1.00 85.94 203 TYR A CA 1
ATOM 1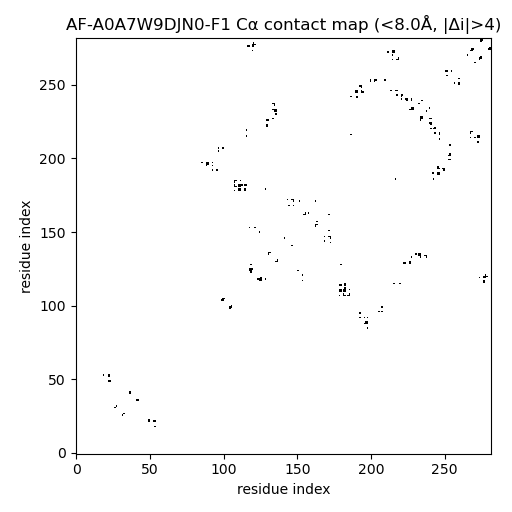701 C C . TYR A 1 203 ? 9.926 -8.700 2.133 1.00 85.94 203 TYR A C 1
ATOM 1703 O O . TYR A 1 203 ? 9.540 -8.674 3.294 1.00 85.94 203 TYR A O 1
ATOM 1711 N N . LYS A 1 204 ? 10.873 -9.548 1.716 1.00 81.62 204 LYS A N 1
ATOM 1712 C CA . LYS A 1 204 ? 11.531 -10.529 2.594 1.00 81.62 204 LYS A CA 1
ATOM 1713 C C . LYS A 1 204 ? 12.618 -9.917 3.479 1.00 81.62 204 LYS A C 1
ATOM 1715 O O . LYS A 1 204 ? 12.906 -10.459 4.539 1.00 81.62 204 LYS A O 1
ATOM 1720 N N . ILE A 1 205 ? 13.251 -8.831 3.032 1.00 84.19 205 ILE A N 1
ATOM 1721 C CA . ILE A 1 205 ? 14.317 -8.141 3.777 1.00 84.19 205 ILE A CA 1
ATOM 1722 C C . ILE A 1 205 ? 13.727 -7.114 4.753 1.00 84.19 205 ILE A C 1
ATOM 1724 O O . ILE A 1 205 ? 14.238 -6.948 5.860 1.00 84.19 205 ILE A O 1
ATOM 1728 N N . CYS A 1 206 ? 12.670 -6.412 4.346 1.00 85.62 206 CYS A N 1
ATOM 1729 C CA . CYS A 1 206 ? 12.013 -5.395 5.157 1.00 85.62 206 CYS A CA 1
ATOM 1730 C C . CYS A 1 206 ? 10.916 -6.022 6.022 1.00 85.62 206 CYS A C 1
ATOM 1732 O O . CYS A 1 206 ? 9.809 -6.272 5.549 1.00 85.62 206 CYS A O 1
ATOM 1734 N N . ASP A 1 207 ? 11.215 -6.236 7.302 1.00 84.44 207 ASP A N 1
ATOM 1735 C CA . ASP A 1 207 ? 10.244 -6.771 8.254 1.00 84.44 207 ASP A CA 1
ATOM 1736 C C . ASP A 1 207 ? 9.286 -5.674 8.751 1.00 84.44 207 ASP A C 1
ATOM 1738 O O . ASP A 1 207 ? 9.641 -4.805 9.552 1.00 84.44 207 ASP A O 1
ATOM 1742 N N . PHE A 1 208 ? 8.045 -5.718 8.266 1.00 90.25 208 PHE A N 1
ATOM 1743 C CA . PHE A 1 208 ? 6.954 -4.856 8.732 1.00 90.25 208 PHE A CA 1
ATOM 1744 C C . PHE A 1 208 ? 6.185 -5.466 9.915 1.00 90.25 208 PHE A C 1
ATOM 1746 O O . PHE A 1 208 ? 5.115 -4.973 10.277 1.00 90.25 208 PHE A O 1
ATOM 1753 N N . TYR A 1 209 ? 6.699 -6.542 10.519 1.00 90.62 209 TYR A N 1
ATOM 1754 C CA . TYR A 1 209 ? 6.006 -7.371 11.506 1.00 90.62 209 TYR A CA 1
ATOM 1755 C C . TYR A 1 209 ? 4.636 -7.821 10.985 1.00 90.62 209 TYR A C 1
ATOM 1757 O O . TYR A 1 209 ? 3.645 -7.810 11.720 1.00 90.62 209 TYR A O 1
ATOM 1765 N N . TYR A 1 210 ? 4.565 -8.138 9.685 1.00 93.88 210 TYR A N 1
ATOM 1766 C CA . TYR A 1 210 ? 3.293 -8.374 9.005 1.00 93.88 210 TYR A CA 1
ATOM 1767 C C . TYR A 1 210 ? 2.552 -9.566 9.610 1.00 93.88 210 TYR A C 1
ATOM 1769 O O . TYR A 1 210 ? 1.357 -9.450 9.838 1.00 93.88 210 TYR A O 1
ATOM 1777 N N . ASP A 1 211 ? 3.256 -10.627 10.008 1.00 92.12 211 ASP A N 1
ATOM 1778 C CA . ASP A 1 211 ? 2.675 -11.790 10.698 1.00 92.12 211 ASP A CA 1
ATOM 1779 C C . ASP A 1 211 ? 1.885 -11.407 11.960 1.00 92.12 211 ASP A C 1
ATOM 1781 O O . ASP A 1 211 ? 0.825 -11.964 12.238 1.00 92.12 211 ASP A O 1
ATOM 1785 N N . THR A 1 212 ? 2.368 -10.411 12.707 1.00 93.19 212 THR A N 1
ATOM 1786 C CA . THR A 1 212 ? 1.709 -9.914 13.922 1.00 93.19 212 THR A CA 1
ATOM 1787 C C . THR A 1 212 ? 0.479 -9.072 13.589 1.00 93.19 212 THR A C 1
ATOM 1789 O O . THR A 1 212 ? -0.551 -9.167 14.258 1.00 93.19 212 THR A O 1
ATOM 1792 N N . TRP A 1 213 ? 0.576 -8.232 12.557 1.00 96.19 213 TRP A N 1
ATOM 1793 C CA . TRP A 1 213 ? -0.496 -7.320 12.155 1.00 96.19 213 TRP A CA 1
ATOM 1794 C C . TRP A 1 213 ? -1.605 -8.006 11.369 1.00 96.19 213 TRP A C 1
ATOM 1796 O O . TRP A 1 213 ? -2.775 -7.661 11.534 1.00 96.19 213 TRP A O 1
ATOM 1806 N N . ARG A 1 214 ? -1.249 -8.974 10.528 1.00 96.19 214 ARG A N 1
ATOM 1807 C CA . ARG A 1 214 ? -2.127 -9.660 9.587 1.00 96.19 214 ARG A CA 1
ATOM 1808 C C . ARG A 1 214 ? -3.446 -10.110 10.220 1.00 96.19 214 ARG A C 1
ATOM 1810 O O . ARG A 1 214 ? -4.476 -9.648 9.735 1.00 96.19 214 ARG A O 1
ATOM 1817 N N . PRO A 1 215 ? -3.482 -10.935 11.284 1.00 97.00 215 PRO A N 1
ATOM 1818 C CA . PRO A 1 215 ? -4.749 -11.424 11.831 1.00 97.00 215 PRO A CA 1
ATOM 1819 C C . PRO A 1 215 ? -5.629 -10.294 12.375 1.00 97.00 215 PRO A C 1
ATOM 1821 O O . PRO A 1 215 ? -6.841 -10.307 12.181 1.00 97.00 215 PRO A O 1
ATOM 1824 N N . VAL A 1 216 ? -5.027 -9.278 12.999 1.00 97.69 216 VAL A N 1
ATOM 1825 C CA . VAL A 1 216 ? -5.743 -8.118 13.553 1.00 97.69 216 VAL A CA 1
ATOM 1826 C C . VAL A 1 216 ? -6.339 -7.261 12.431 1.00 97.69 216 VAL A C 1
ATOM 1828 O O . VAL A 1 216 ? -7.500 -6.857 12.501 1.00 97.69 216 VAL A O 1
ATOM 1831 N N . LEU A 1 217 ? -5.569 -7.024 11.367 1.00 97.88 217 LEU A N 1
ATOM 1832 C CA . LEU A 1 217 ? -6.013 -6.265 10.199 1.00 97.88 217 LEU A CA 1
ATOM 1833 C C . LEU A 1 217 ? -7.086 -7.012 9.403 1.00 97.88 217 LEU A C 1
ATOM 1835 O O . LEU A 1 217 ? -8.056 -6.388 8.985 1.00 97.88 217 LEU A O 1
ATOM 1839 N N . TYR A 1 218 ? -6.951 -8.328 9.226 1.00 97.75 218 TYR A N 1
ATOM 1840 C CA . TYR A 1 218 ? -7.975 -9.161 8.590 1.00 97.75 218 TYR A CA 1
ATOM 1841 C C . TYR A 1 218 ? -9.272 -9.174 9.400 1.00 97.75 218 TYR A C 1
ATOM 1843 O O . TYR A 1 218 ? -10.357 -9.032 8.830 1.00 97.75 218 TYR A O 1
ATOM 1851 N N . TRP A 1 219 ? -9.168 -9.291 10.729 1.00 97.50 219 TRP A N 1
ATOM 1852 C CA . TRP A 1 219 ? -10.326 -9.213 11.614 1.00 97.50 219 TRP A CA 1
ATOM 1853 C C . TRP A 1 219 ? -11.055 -7.882 11.424 1.00 97.50 219 TRP A C 1
ATOM 1855 O O . TRP A 1 219 ? -12.263 -7.875 11.188 1.00 97.50 219 TRP A O 1
ATOM 1865 N N . TYR A 1 220 ? -10.319 -6.767 11.444 1.00 97.62 220 TYR A N 1
ATOM 1866 C CA . TYR A 1 220 ? -10.897 -5.434 11.289 1.00 97.62 220 TYR A CA 1
ATOM 1867 C C . TYR A 1 220 ? -11.470 -5.193 9.885 1.00 97.62 220 TYR A C 1
ATOM 1869 O O . TYR A 1 220 ? -12.580 -4.680 9.756 1.00 97.62 220 TYR A O 1
ATOM 1877 N N . ALA A 1 221 ? -10.766 -5.627 8.835 1.00 97.25 221 ALA A N 1
ATOM 1878 C CA . ALA A 1 221 ? -11.236 -5.553 7.452 1.00 97.25 221 ALA A CA 1
ATOM 1879 C C . ALA A 1 221 ? -12.572 -6.284 7.265 1.00 97.25 221 ALA A C 1
ATOM 1881 O O . ALA A 1 221 ? -13.470 -5.767 6.604 1.00 97.25 221 ALA A O 1
ATOM 1882 N N . THR A 1 222 ? -12.726 -7.442 7.911 1.00 95.81 222 THR A N 1
ATOM 1883 C CA . THR A 1 222 ? -13.976 -8.211 7.905 1.00 95.81 222 THR A CA 1
ATOM 1884 C C . THR A 1 222 ? -15.108 -7.440 8.586 1.00 95.81 222 THR A C 1
ATOM 1886 O O . THR A 1 222 ? -16.228 -7.418 8.081 1.00 95.81 222 THR A O 1
ATOM 1889 N N . GLN A 1 223 ? -14.835 -6.746 9.701 1.00 95.69 223 GLN A N 1
ATOM 1890 C CA . GLN A 1 223 ? -15.855 -5.916 10.355 1.00 95.69 223 GLN A CA 1
ATOM 1891 C C . GLN A 1 223 ? -16.293 -4.739 9.474 1.00 95.69 223 GLN A C 1
ATOM 1893 O O . GLN A 1 223 ? -17.486 -4.444 9.397 1.00 95.69 223 GLN A O 1
ATOM 1898 N N . LEU A 1 224 ? -15.346 -4.096 8.781 1.00 95.50 224 LEU A N 1
ATOM 1899 C CA . LEU A 1 224 ? -15.639 -3.038 7.814 1.00 95.50 224 LEU A CA 1
ATOM 1900 C C . LEU A 1 224 ? -16.517 -3.564 6.667 1.00 95.50 224 LEU A C 1
ATOM 1902 O O . LEU A 1 224 ? -17.565 -2.989 6.381 1.00 95.50 224 LEU A O 1
ATOM 1906 N N . GLU A 1 225 ? -16.147 -4.683 6.039 1.00 94.81 225 GLU A N 1
ATOM 1907 C CA . GLU A 1 225 ? -16.957 -5.287 4.971 1.00 94.81 225 GLU A CA 1
ATOM 1908 C C . GLU A 1 225 ? -18.369 -5.640 5.444 1.00 94.81 225 GLU A C 1
ATOM 1910 O O . GLU A 1 225 ? -19.347 -5.274 4.789 1.00 94.81 225 GLU A O 1
ATOM 1915 N N . ASN A 1 226 ? -18.495 -6.272 6.612 1.00 93.88 226 ASN A N 1
ATOM 1916 C CA . ASN A 1 226 ? -19.794 -6.608 7.186 1.00 93.88 226 ASN A CA 1
ATOM 1917 C C . ASN A 1 226 ? -20.652 -5.351 7.397 1.00 93.88 226 ASN A C 1
ATOM 1919 O O . ASN A 1 226 ? -21.806 -5.312 6.974 1.00 93.88 226 ASN A O 1
ATOM 1923 N N . ALA A 1 227 ? -20.091 -4.291 7.984 1.00 92.56 227 ALA A N 1
ATOM 1924 C CA . ALA A 1 227 ? -20.812 -3.037 8.200 1.00 92.56 227 ALA A CA 1
ATOM 1925 C C . ALA A 1 227 ? -21.197 -2.327 6.893 1.00 92.56 227 ALA A C 1
ATOM 1927 O O . ALA A 1 227 ? -22.280 -1.743 6.804 1.00 92.56 227 ALA A O 1
ATOM 1928 N N . TYR A 1 228 ? -20.347 -2.391 5.867 1.00 94.31 228 TYR A N 1
ATOM 1929 C CA . TYR A 1 228 ? -20.665 -1.876 4.537 1.00 94.31 228 TYR A CA 1
ATOM 1930 C C . TYR A 1 228 ? -21.849 -2.624 3.907 1.00 94.31 228 TYR A C 1
ATOM 1932 O O . TYR A 1 228 ? -22.739 -2.005 3.327 1.00 94.31 228 TYR A O 1
ATOM 1940 N N . LEU A 1 229 ? -21.889 -3.951 4.051 1.00 92.75 229 LEU A N 1
ATOM 1941 C CA . LEU A 1 229 ? -22.933 -4.792 3.468 1.00 92.75 229 LEU A CA 1
ATOM 1942 C C . LEU A 1 229 ? -24.280 -4.695 4.197 1.00 92.75 229 LEU A C 1
ATOM 1944 O O . LEU A 1 229 ? -25.319 -4.833 3.546 1.00 92.75 229 LEU A O 1
ATOM 1948 N N . LEU A 1 230 ? -24.262 -4.454 5.512 1.00 90.50 230 LEU A N 1
ATOM 1949 C CA . LEU A 1 230 ? -25.450 -4.436 6.373 1.00 90.50 230 LEU A CA 1
ATOM 1950 C C . LEU A 1 230 ? -26.374 -3.227 6.159 1.00 90.50 230 LEU A C 1
ATOM 1952 O O . LEU A 1 230 ? -27.579 -3.363 6.356 1.00 90.50 230 LEU A O 1
ATOM 1956 N N . LEU A 1 231 ? -25.842 -2.059 5.781 1.00 86.94 231 LEU A N 1
ATOM 1957 C CA . LEU A 1 231 ? -26.622 -0.820 5.641 1.00 86.94 231 LEU A CA 1
ATOM 1958 C C . LEU A 1 231 ? -26.577 -0.290 4.206 1.00 86.94 231 LEU A C 1
ATOM 1960 O O . LEU A 1 231 ? -25.507 -0.012 3.664 1.00 86.94 231 LEU A O 1
ATOM 1964 N N . GLU A 1 232 ? -27.747 -0.076 3.605 1.00 88.38 232 GLU A N 1
ATOM 1965 C CA . GLU A 1 232 ? -27.862 0.469 2.245 1.00 88.38 232 GLU A CA 1
ATOM 1966 C C . GLU A 1 232 ? -27.307 1.895 2.139 1.00 88.38 232 GLU A C 1
ATOM 1968 O O . GLU A 1 232 ? -26.745 2.280 1.114 1.00 88.38 232 GLU A O 1
ATOM 1973 N N . GLU A 1 233 ? -27.377 2.680 3.214 1.00 88.69 233 GLU A N 1
ATOM 1974 C CA . GLU A 1 233 ? -26.788 4.015 3.265 1.00 88.69 233 GLU A CA 1
ATOM 1975 C C . GLU A 1 233 ? -25.265 3.974 3.107 1.00 88.69 233 GLU A C 1
ATOM 1977 O O . GLU A 1 233 ? -24.702 4.835 2.429 1.00 88.69 233 GLU A O 1
ATOM 1982 N N . ASN A 1 234 ? -24.601 2.954 3.666 1.00 90.44 234 ASN A N 1
ATOM 1983 C CA . ASN A 1 234 ? -23.159 2.777 3.496 1.00 90.44 234 ASN A CA 1
ATOM 1984 C C . ASN A 1 234 ? -22.835 2.487 2.029 1.00 90.44 234 ASN A C 1
ATOM 1986 O O . ASN A 1 234 ? -21.947 3.117 1.466 1.00 90.44 234 ASN A O 1
ATOM 1990 N N . LYS A 1 235 ? -23.604 1.619 1.367 1.00 91.31 235 LYS A N 1
ATOM 1991 C CA . LYS A 1 235 ? -23.412 1.326 -0.063 1.00 91.31 235 LYS A CA 1
ATOM 1992 C C . LYS A 1 235 ? -23.647 2.543 -0.951 1.00 91.31 235 LYS A C 1
ATOM 1994 O O . LYS A 1 235 ? -22.948 2.727 -1.943 1.00 91.31 235 LYS A O 1
ATOM 1999 N N . ARG A 1 236 ? -24.627 3.377 -0.595 1.00 91.88 236 ARG A N 1
ATOM 2000 C CA . ARG A 1 236 ? -25.009 4.557 -1.377 1.00 91.88 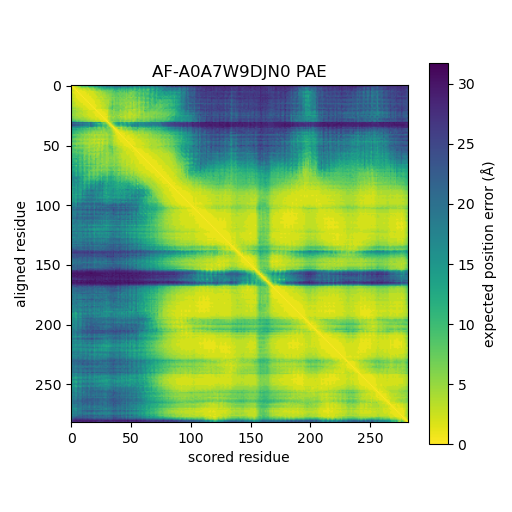236 ARG A CA 1
ATOM 2001 C C . ARG A 1 236 ? -23.988 5.690 -1.300 1.00 91.88 236 ARG A C 1
ATOM 2003 O O . ARG A 1 236 ? -23.820 6.404 -2.286 1.00 91.88 236 ARG A O 1
ATOM 2010 N N . PHE A 1 237 ? -23.369 5.898 -0.138 1.00 92.25 237 PHE A N 1
ATOM 2011 C CA . PHE A 1 237 ? -22.552 7.089 0.123 1.00 92.25 237 PHE A CA 1
ATOM 2012 C C . PHE A 1 237 ? -21.071 6.806 0.391 1.00 92.25 237 PHE A C 1
ATOM 2014 O O . PHE A 1 237 ? -20.282 7.750 0.420 1.00 92.25 237 PHE A O 1
ATOM 2021 N N . ASN A 1 238 ? -20.672 5.546 0.571 1.00 91.31 238 ASN A N 1
ATOM 2022 C CA . ASN A 1 238 ? -19.280 5.161 0.775 1.00 91.31 238 ASN A CA 1
ATOM 2023 C C . ASN A 1 238 ? -18.775 4.275 -0.370 1.00 91.31 238 ASN A C 1
ATOM 2025 O O . ASN A 1 238 ? -19.507 3.461 -0.935 1.00 91.31 238 ASN A O 1
ATOM 2029 N N . ASN A 1 239 ? -17.481 4.397 -0.669 1.00 91.62 239 ASN A N 1
ATOM 2030 C CA . ASN A 1 239 ? -16.794 3.402 -1.485 1.00 91.62 239 ASN A CA 1
ATOM 2031 C C . ASN A 1 239 ? -16.651 2.090 -0.691 1.00 91.62 239 ASN A C 1
ATOM 2033 O O . ASN A 1 239 ? -16.520 2.145 0.538 1.00 91.62 239 ASN A O 1
ATOM 2037 N N . PRO A 1 240 ? -16.629 0.927 -1.367 1.00 91.00 240 PRO A N 1
ATOM 2038 C CA . PRO A 1 240 ? -16.313 -0.338 -0.719 1.00 91.00 240 PRO A CA 1
ATOM 2039 C C . PRO A 1 240 ? -14.963 -0.261 0.011 1.00 91.00 240 PRO A C 1
ATOM 2041 O O . PRO A 1 240 ? -14.012 0.312 -0.536 1.00 91.00 240 PRO A O 1
ATOM 2044 N N . PRO A 1 241 ? -14.845 -0.827 1.225 1.00 92.44 241 PRO A N 1
ATOM 2045 C CA . PRO A 1 241 ? -13.565 -0.892 1.915 1.00 92.44 241 PRO A CA 1
ATOM 2046 C C . PRO A 1 241 ? -12.582 -1.751 1.106 1.00 92.44 241 PRO A C 1
ATOM 2048 O O . PRO A 1 241 ? -12.874 -2.877 0.726 1.00 92.44 241 PRO A O 1
ATOM 2051 N N . ASN A 1 242 ? -11.391 -1.218 0.854 1.00 94.06 242 ASN A N 1
ATOM 2052 C CA . ASN A 1 242 ? -10.336 -1.839 0.044 1.00 94.06 242 ASN A CA 1
ATOM 2053 C C . ASN A 1 242 ? -9.263 -2.555 0.886 1.00 94.06 242 ASN A C 1
ATOM 2055 O O . ASN A 1 242 ? -8.312 -3.112 0.336 1.00 94.06 242 ASN A O 1
ATOM 2059 N N . LEU A 1 243 ? -9.382 -2.538 2.220 1.00 96.19 243 LEU A N 1
ATOM 2060 C CA . LEU A 1 243 ? -8.380 -3.124 3.111 1.00 96.19 243 LEU A CA 1
ATOM 2061 C C . LEU A 1 243 ? -8.241 -4.637 2.907 1.00 96.19 243 LEU A C 1
ATOM 2063 O O . LEU A 1 243 ? -7.117 -5.120 2.835 1.00 96.19 243 LEU A O 1
ATOM 2067 N N . LEU A 1 244 ? -9.341 -5.383 2.757 1.00 95.38 244 LEU A N 1
ATOM 2068 C CA . LEU A 1 244 ? -9.255 -6.836 2.576 1.00 95.38 244 LEU A CA 1
ATOM 2069 C C . LEU A 1 244 ? -8.514 -7.207 1.282 1.00 95.38 244 LEU A C 1
ATOM 2071 O O . LEU A 1 244 ? -7.688 -8.116 1.273 1.00 95.38 244 LEU A O 1
ATOM 2075 N N . GLU A 1 245 ? -8.772 -6.485 0.190 1.00 95.56 245 GLU A N 1
ATOM 2076 C CA . GLU A 1 245 ? -8.057 -6.679 -1.075 1.00 95.56 245 GLU A CA 1
ATOM 2077 C C . GLU A 1 245 ? -6.568 -6.331 -0.942 1.00 95.56 245 GLU A C 1
ATOM 2079 O O . GLU A 1 245 ? -5.711 -7.070 -1.430 1.00 95.56 245 GLU A O 1
ATOM 2084 N N . ALA A 1 246 ? -6.247 -5.236 -0.246 1.00 96.81 246 ALA A N 1
ATOM 2085 C CA . ALA A 1 246 ? -4.866 -4.858 0.032 1.00 96.81 246 ALA A CA 1
ATOM 2086 C C . ALA A 1 246 ? -4.127 -5.944 0.830 1.00 96.81 246 ALA A C 1
ATOM 2088 O O . ALA A 1 246 ? -3.002 -6.296 0.481 1.00 96.81 246 ALA A O 1
ATOM 2089 N N . LEU A 1 247 ? -4.762 -6.523 1.854 1.00 96.56 247 LEU A N 1
ATOM 2090 C CA . LEU A 1 247 ? -4.174 -7.601 2.652 1.00 96.56 247 LEU A CA 1
ATOM 2091 C C . LEU A 1 247 ? -3.942 -8.870 1.824 1.00 96.56 247 LEU A C 1
ATOM 2093 O O . LEU A 1 247 ? -2.874 -9.458 1.925 1.00 96.56 247 LEU A O 1
ATOM 2097 N N . LYS A 1 248 ? -4.867 -9.242 0.931 1.00 95.12 248 LYS A N 1
ATOM 2098 C CA . LYS A 1 248 ? -4.664 -10.373 0.006 1.00 95.12 248 LYS A CA 1
ATOM 2099 C C . LYS A 1 248 ? -3.435 -10.173 -0.889 1.00 95.12 248 LYS A C 1
ATOM 2101 O O . LYS A 1 248 ? -2.643 -11.095 -1.053 1.00 95.12 248 LYS A O 1
ATOM 2106 N N . LYS A 1 249 ? -3.233 -8.958 -1.416 1.00 94.50 249 LYS A N 1
ATOM 2107 C CA . LYS A 1 249 ? -2.035 -8.611 -2.206 1.00 94.50 249 LYS A CA 1
ATOM 2108 C C . LYS A 1 249 ? -0.753 -8.657 -1.379 1.00 94.50 249 LYS A C 1
ATOM 2110 O O . LYS A 1 249 ? 0.302 -8.986 -1.912 1.00 94.50 249 LYS A O 1
ATOM 2115 N N . LEU A 1 250 ? -0.817 -8.287 -0.100 1.00 94.62 250 LEU A N 1
ATOM 2116 C CA . LEU A 1 250 ? 0.329 -8.391 0.803 1.00 94.62 250 LEU A CA 1
ATOM 2117 C C . LEU A 1 250 ? 0.642 -9.852 1.136 1.00 94.62 250 LEU A C 1
ATOM 2119 O O . LEU A 1 250 ? 1.809 -10.228 1.077 1.00 94.62 250 LEU A O 1
ATOM 2123 N N . ASP A 1 251 ? -0.367 -10.686 1.392 1.00 94.62 251 ASP A N 1
ATOM 2124 C CA . ASP A 1 251 ? -0.180 -12.119 1.638 1.00 94.62 251 ASP A CA 1
ATOM 2125 C C . ASP A 1 251 ? 0.587 -12.795 0.489 1.00 94.62 251 ASP A C 1
ATOM 2127 O O . ASP A 1 251 ? 1.536 -13.537 0.730 1.00 94.62 251 ASP A O 1
ATOM 2131 N N . GLU A 1 252 ? 0.239 -12.481 -0.763 1.00 92.75 252 GLU A N 1
ATOM 2132 C CA . GLU A 1 252 ? 0.933 -12.983 -1.961 1.00 92.75 252 GLU A CA 1
ATOM 2133 C C . GLU A 1 252 ? 2.406 -12.545 -2.058 1.00 92.75 252 GLU A C 1
ATOM 2135 O O . GLU A 1 252 ? 3.191 -13.185 -2.755 1.00 92.75 252 GLU A O 1
ATOM 2140 N N . ARG A 1 253 ? 2.791 -11.456 -1.382 1.00 91.56 253 ARG A N 1
ATOM 2141 C CA . ARG A 1 253 ? 4.150 -10.888 -1.419 1.00 91.56 253 ARG A CA 1
ATOM 2142 C C . ARG A 1 253 ? 5.013 -11.321 -0.241 1.00 91.56 253 ARG A C 1
ATOM 2144 O O . ARG A 1 253 ? 6.226 -11.450 -0.396 1.00 91.56 253 ARG A O 1
ATOM 2151 N N . PHE A 1 254 ? 4.409 -11.501 0.931 1.00 90.62 254 PHE A N 1
ATOM 2152 C CA . PHE A 1 254 ? 5.117 -11.897 2.149 1.00 90.62 254 PHE A CA 1
ATOM 2153 C C . PHE A 1 254 ? 5.244 -13.415 2.290 1.00 90.62 254 PHE A C 1
ATOM 2155 O O . PHE A 1 254 ? 6.242 -13.890 2.836 1.00 90.62 254 PHE A O 1
ATOM 2162 N N . TYR A 1 255 ? 4.279 -14.186 1.781 1.00 91.06 255 TYR A N 1
ATOM 2163 C CA . TYR A 1 255 ? 4.240 -15.629 1.989 1.00 91.06 255 TYR A CA 1
ATOM 2164 C C . TYR A 1 255 ? 4.542 -16.427 0.729 1.00 91.06 255 TYR A C 1
ATOM 2166 O O . TYR A 1 255 ? 4.180 -16.072 -0.389 1.00 91.06 255 TYR A O 1
ATOM 2174 N N . LYS A 1 256 ? 5.175 -17.583 0.939 1.00 89.88 256 LYS A N 1
ATOM 2175 C CA . LYS A 1 256 ? 5.331 -18.591 -0.109 1.00 89.88 256 LYS A CA 1
ATOM 2176 C C . LYS A 1 256 ? 3.976 -19.232 -0.445 1.00 89.88 256 LYS A C 1
ATOM 2178 O O . LYS A 1 256 ? 3.110 -19.293 0.435 1.00 89.88 256 LYS A O 1
ATOM 2183 N N . PRO A 1 257 ? 3.802 -19.788 -1.660 1.00 90.56 257 PRO A N 1
ATOM 2184 C CA . PRO A 1 257 ? 2.542 -20.398 -2.082 1.00 90.56 257 PRO A CA 1
ATOM 2185 C C . PRO A 1 257 ? 1.996 -21.472 -1.131 1.00 90.56 257 PRO A C 1
ATOM 2187 O O . PRO A 1 257 ? 0.782 -21.560 -0.957 1.00 90.56 257 PRO A O 1
ATOM 2190 N N . GLU A 1 258 ? 2.861 -22.263 -0.485 1.00 90.81 258 GLU A N 1
ATOM 2191 C CA . GLU A 1 258 ? 2.423 -23.328 0.429 1.00 90.81 258 GLU A CA 1
ATOM 2192 C C . GLU A 1 258 ? 1.803 -22.761 1.713 1.00 90.81 258 GLU A C 1
ATOM 2194 O O . GLU A 1 258 ? 0.785 -23.259 2.190 1.00 90.81 258 GLU A O 1
ATOM 2199 N N . ILE A 1 259 ? 2.388 -21.684 2.246 1.00 90.50 259 ILE A N 1
ATOM 2200 C CA . ILE A 1 259 ? 1.866 -20.977 3.422 1.00 90.50 259 ILE A CA 1
ATOM 2201 C C . ILE A 1 259 ? 0.563 -20.270 3.050 1.00 90.50 259 ILE A C 1
ATOM 2203 O O . ILE A 1 259 ? -0.421 -20.370 3.775 1.00 90.50 259 ILE A O 1
ATOM 2207 N N . LEU A 1 260 ? 0.523 -19.615 1.886 1.00 91.25 260 LEU A N 1
ATOM 2208 C CA . LEU A 1 260 ? -0.663 -18.911 1.406 1.00 91.25 260 LEU A CA 1
ATOM 2209 C C . LEU A 1 260 ? -1.886 -19.836 1.291 1.00 91.25 260 LEU A C 1
ATOM 2211 O O . LEU A 1 260 ? -3.001 -19.413 1.588 1.00 91.25 260 LEU A O 1
ATOM 2215 N N . ALA A 1 261 ? -1.693 -21.091 0.875 1.00 90.00 261 ALA A N 1
ATOM 2216 C CA . ALA A 1 261 ? -2.769 -22.079 0.828 1.00 90.00 261 ALA A CA 1
ATOM 2217 C C . ALA A 1 261 ? -3.347 -22.361 2.225 1.00 90.00 261 ALA A C 1
ATOM 2219 O O . ALA A 1 261 ? -4.562 -22.299 2.396 1.00 90.00 261 ALA A O 1
ATOM 2220 N N . ALA A 1 262 ? -2.489 -22.573 3.228 1.00 89.62 262 ALA A N 1
ATOM 2221 C CA . ALA A 1 262 ? -2.921 -22.771 4.613 1.00 89.62 262 ALA A CA 1
ATOM 2222 C C . ALA A 1 262 ? -3.631 -21.528 5.182 1.00 89.62 262 ALA A C 1
ATOM 2224 O O . ALA A 1 262 ? -4.668 -21.640 5.831 1.00 89.62 262 ALA A O 1
ATOM 2225 N N . LEU A 1 263 ? -3.118 -20.331 4.880 1.00 90.00 263 LEU A N 1
ATOM 2226 C CA . LEU A 1 263 ? -3.699 -19.063 5.327 1.00 90.00 263 LEU A CA 1
ATOM 2227 C C . LEU A 1 263 ? -5.074 -18.760 4.708 1.00 90.00 263 LEU A C 1
ATOM 2229 O O . LEU A 1 263 ? -5.844 -18.000 5.287 1.00 90.00 263 LEU A O 1
ATOM 2233 N N . LYS A 1 264 ? -5.403 -19.329 3.540 1.00 87.00 264 LYS A N 1
ATOM 2234 C CA . LYS A 1 264 ? -6.736 -19.185 2.923 1.00 87.00 264 LYS A CA 1
ATOM 2235 C C . LYS A 1 264 ? -7.816 -19.990 3.644 1.00 87.00 264 LYS A C 1
ATOM 2237 O O . LYS A 1 264 ? -8.984 -19.622 3.570 1.00 87.00 264 LYS A O 1
ATOM 2242 N N . GLU A 1 265 ? -7.436 -21.078 4.305 1.00 85.25 265 GLU A N 1
ATOM 2243 C CA . GLU A 1 265 ? -8.347 -21.929 5.081 1.00 85.25 265 GLU A CA 1
ATOM 2244 C C . GLU A 1 265 ? -8.460 -21.478 6.546 1.00 85.25 265 GLU A C 1
ATOM 2246 O O . GLU A 1 265 ? -9.314 -21.958 7.296 1.00 85.25 265 GLU A O 1
ATOM 2251 N N . GLU A 1 266 ? -7.608 -20.538 6.958 1.00 89.06 266 GLU A N 1
ATOM 2252 C CA . GLU A 1 266 ? -7.554 -20.020 8.314 1.00 89.06 266 GLU A CA 1
ATOM 2253 C C . GLU A 1 266 ? -8.814 -19.228 8.685 1.00 89.06 266 GLU A C 1
ATOM 2255 O O . GLU A 1 266 ? -9.231 -18.290 8.002 1.00 89.06 266 GLU A O 1
ATOM 2260 N N . LYS A 1 267 ? -9.386 -19.559 9.847 1.00 92.62 267 LYS A N 1
ATOM 2261 C CA . LYS A 1 267 ? -10.434 -18.758 10.485 1.00 92.62 267 LYS A CA 1
ATOM 2262 C C . LYS A 1 267 ? -9.791 -17.743 11.417 1.00 92.62 267 LYS A C 1
ATOM 2264 O O . LYS A 1 267 ? -9.322 -18.100 12.501 1.00 92.62 267 LYS A O 1
ATOM 2269 N N . ILE A 1 268 ? -9.797 -16.480 11.007 1.00 93.06 268 ILE A N 1
ATOM 2270 C CA . ILE A 1 268 ? -9.150 -15.376 11.726 1.00 93.06 268 ILE A CA 1
ATOM 2271 C C . ILE A 1 268 ? -9.651 -15.253 13.173 1.00 93.06 268 ILE A C 1
ATOM 2273 O O . ILE A 1 268 ? -8.871 -14.962 14.074 1.00 93.06 268 ILE A O 1
ATOM 2277 N N . GLU A 1 269 ? -10.920 -15.560 13.443 1.00 89.88 269 GLU A N 1
ATOM 2278 C CA . GLU A 1 269 ? -11.515 -15.528 14.787 1.00 89.88 269 GLU A CA 1
ATOM 2279 C C . GLU A 1 269 ? -10.896 -16.547 15.752 1.00 89.88 269 GLU A C 1
ATOM 2281 O O . GLU A 1 269 ? -11.009 -16.398 16.968 1.00 89.88 269 GLU A O 1
ATOM 2286 N N . THR A 1 270 ? -10.253 -17.584 15.212 1.00 91.81 270 THR A N 1
ATOM 2287 C CA . THR A 1 270 ? -9.554 -18.626 15.977 1.00 91.81 270 THR A CA 1
ATOM 2288 C C . THR A 1 270 ? -8.046 -18.403 16.043 1.00 91.81 270 THR A C 1
ATOM 2290 O O . THR A 1 270 ? -7.343 -19.182 16.682 1.00 91.81 270 THR A O 1
ATOM 2293 N N . HIS A 1 271 ? -7.534 -17.335 15.420 1.00 94.44 271 HIS A N 1
ATOM 2294 C CA . HIS A 1 271 ? -6.109 -17.036 15.437 1.00 94.44 271 HIS A CA 1
ATOM 2295 C C . HIS A 1 271 ? -5.636 -16.747 16.879 1.00 94.44 271 HIS A C 1
ATOM 2297 O O . HIS A 1 271 ? -6.288 -15.965 17.583 1.00 94.44 271 HIS A O 1
ATOM 2303 N N . PRO A 1 272 ? -4.474 -17.273 17.323 1.00 94.56 272 PRO A N 1
ATOM 2304 C CA . PRO A 1 272 ? -3.972 -17.104 18.690 1.00 94.56 272 PRO A CA 1
ATOM 2305 C C . PRO A 1 272 ? -3.950 -15.658 19.207 1.00 94.56 272 PRO A C 1
ATOM 2307 O O . PRO A 1 272 ? -4.377 -15.389 20.326 1.00 94.56 272 PRO A O 1
ATOM 2310 N N . ILE A 1 273 ? -3.501 -14.709 18.376 1.00 94.75 273 ILE A N 1
ATOM 2311 C CA . ILE A 1 273 ? -3.508 -13.269 18.704 1.00 94.75 273 ILE A CA 1
ATOM 2312 C C . ILE A 1 273 ? -4.930 -12.760 18.988 1.00 94.75 273 ILE A C 1
ATOM 2314 O O . ILE A 1 273 ? -5.132 -12.043 19.965 1.00 94.75 273 ILE A O 1
ATOM 2318 N N . ILE A 1 274 ? -5.917 -13.146 18.174 1.00 96.12 274 ILE A N 1
ATOM 2319 C CA . ILE A 1 274 ? -7.307 -12.706 18.341 1.00 96.12 274 ILE A CA 1
ATOM 2320 C C . ILE A 1 274 ? -7.903 -13.311 19.612 1.00 96.12 274 ILE A C 1
ATOM 2322 O O . ILE A 1 274 ? -8.482 -12.583 20.415 1.00 96.12 274 ILE A O 1
ATOM 2326 N N . LEU A 1 275 ? -7.694 -14.610 19.853 1.00 94.00 275 LEU A N 1
ATOM 2327 C CA . LEU A 1 275 ? -8.144 -15.280 21.078 1.00 94.00 275 LEU A CA 1
ATOM 2328 C C . LEU A 1 275 ? -7.543 -14.640 22.335 1.00 94.00 275 LEU A C 1
ATOM 2330 O O . LEU A 1 275 ? -8.268 -14.349 23.287 1.00 94.00 275 LEU A O 1
ATOM 2334 N N . HIS A 1 276 ? -6.242 -14.342 22.305 1.00 92.69 276 HIS A N 1
ATOM 2335 C CA . HIS A 1 276 ? -5.560 -13.656 23.395 1.00 92.69 276 HIS A CA 1
ATOM 2336 C C . HIS A 1 276 ? -6.148 -12.262 23.659 1.00 92.69 276 HIS A C 1
ATOM 2338 O O . HIS A 1 276 ? -6.409 -11.911 24.810 1.00 92.69 276 HIS A O 1
ATOM 2344 N N . MET A 1 277 ? -6.407 -11.471 22.611 1.00 93.44 277 MET A N 1
ATOM 2345 C CA . MET A 1 277 ? -7.034 -10.148 22.748 1.00 93.44 277 MET A CA 1
ATOM 2346 C C . MET A 1 277 ? -8.468 -10.225 23.284 1.00 93.44 277 MET A C 1
ATOM 2348 O O . MET A 1 277 ? -8.882 -9.338 24.023 1.00 93.44 277 MET A O 1
ATOM 2352 N N . GLN A 1 278 ? -9.199 -11.298 22.978 1.00 91.62 278 GLN A N 1
ATOM 2353 C CA . GLN A 1 278 ? -10.525 -11.579 23.540 1.00 91.62 278 GLN A CA 1
ATOM 2354 C C . GLN A 1 278 ? -10.481 -12.058 25.003 1.00 91.62 278 GLN A C 1
ATOM 2356 O O . GLN A 1 278 ? -11.532 -12.285 25.599 1.00 91.62 278 GLN A O 1
ATOM 2361 N N . GLY A 1 279 ? -9.292 -12.256 25.584 1.00 87.12 279 GLY A N 1
ATOM 2362 C CA . GLY A 1 279 ? -9.134 -12.807 26.931 1.00 87.12 279 GLY A CA 1
ATOM 2363 C C . GLY A 1 279 ? -9.465 -14.299 27.035 1.00 87.12 279 GLY A C 1
ATOM 2364 O O . GLY A 1 279 ? -9.697 -14.795 28.136 1.00 87.12 279 GLY A O 1
ATOM 2365 N N . LYS A 1 280 ? -9.500 -15.025 25.910 1.00 82.06 280 LYS A N 1
ATOM 2366 C CA . LYS A 1 280 ? -9.699 -16.480 25.881 1.00 82.06 280 LYS A CA 1
ATOM 2367 C C . LYS A 1 280 ? -8.345 -17.176 26.044 1.00 82.06 280 LYS A C 1
ATOM 2369 O O . LYS A 1 280 ? -7.359 -16.751 25.442 1.00 82.06 280 LYS A O 1
ATOM 2374 N N . SER A 1 281 ? -8.281 -18.227 26.864 1.00 66.88 281 SER A N 1
ATOM 2375 C CA . SER A 1 281 ? -7.081 -19.069 26.940 1.00 66.88 281 SER A CA 1
ATOM 2376 C C . SER A 1 281 ? -6.910 -19.852 25.638 1.00 66.88 281 SER A C 1
ATOM 2378 O O . SER A 1 281 ? -7.907 -20.309 25.074 1.00 66.88 281 SER A O 1
ATOM 2380 N N . LEU A 1 282 ? -5.659 -19.986 25.190 1.00 55.00 282 LEU A N 1
ATOM 2381 C CA . LEU A 1 282 ? -5.267 -20.867 24.085 1.00 55.00 282 LEU A CA 1
ATOM 2382 C C . LEU A 1 282 ? -5.540 -22.337 24.414 1.00 55.00 282 LEU A C 1
ATOM 2384 O O . LEU A 1 282 ? -5.389 -22.701 25.604 1.00 55.00 282 LEU A O 1
#

Secondary structure (DSSP, 8-state):
-HHHHHHHHHHHHHHHHHHHHHHHHHHHHHH--SS----HHHHHHHHHHHHHHHHHHHHHHHHHHHHHHHHHHHHHHHHHHHHHHHHHHHHHHHHHHHHHHSHHHHHHHHHHHHHHHHHHH-HHHHHHHHHTTSGGGGTTPPPHHHHHHHHHHHH--TT-TTT-STT-HHHHHHHHHHHHHHHHHHHHHHHHHHH----HHHHHHS---HHHHHHHHHHHHHHHHHHHHH-HHHHHHSPPP-HHHHHHHHHHHHS-HHHHHHHHH--GGGSHHHHHHTT---

pLDDT: mean 87.17, std 10.08, range [45.06, 97.88]

Organism: NCBI:txid188932

Nearest PDB structures (foldseek):
  5f74-assembly1_A  TM=2.701E-01  e=6.633E+00  Mus musculus

Radius of gyration: 37.43 Å; Cα contacts (8 Å, |Δi|>4): 164; chains: 1; bounding box: 69×43×114 Å

Mean predicted aligned error: 10.54 Å

Foldseek 3Di:
DVVVVVVVVVVVVVVVVCLVVVLVVVCCVVPPDPDDDPDVVVVVVSVVSSCVSCVVVVVVVVVVVVVVVVVVVVVVVVVVVVVVVQVVLVVVLVVLLCVCVDPVVVLLVVLLVLLLLLLLQDVVSVVVLLCVVFPCCVVPPDDLVRCCVVCLVSVPDPPDPQSPDPDDSPSVSVVNVVSSVSNVVVLVSLLVSLPRDHPLVVLVVRCSVCVLCLLSLLVSLVSNQVVCVPDVRRVVPHDRDCSNVSSLSSCVSNDDPVVSVVVVVDDSCPDPSSCVSNVHDD